Protein AF-A0ABD3EZW1-F1 (afdb_monomer)

Organism: NCBI:txid2107226

Secondary structure (DSSP, 8-state):
---------------------PPPP-S-HHHHHHHHHHTTSEEEEEEE-SSGGGGHHHHHHHHHH-TTSEEEEEEE-HHHHHHHHHHHHHTT----SEE-----TTSS----EEEEEEEEEEGGGSTTPPP--SGGGGGSGGGTT-EEEE-TTT-HHHHHHHHHHHHHH-HHHHHHHHTT--EEESSHHHHHHHHHTTS-SEEEEE---BTTEEEE-BTTB--EEEEE-S--STT-SSBS-TTT-SS-GGG-GGG-TTHHHHHHH-HHHHHHHHHHHHHHH-S--S--TT----S-TT-

pLDDT: mean 80.41, std 18.79, range [29.02, 98.56]

Foldseek 3Di:
DDDDDDDDPPPPPPPPPPLPQDDDDPDDPVRVLVVCLVVVQEAEEEFAFQAQCPCVVVVVVCCVVRVSHHYHYAYDHPVVVVVLQVVCVVVVNHAHPYYKDDDDPSRPDHFWAKFKFFKKFQQVLCPPPDDDQALLCLLPLVQAPQAEEEQLLQHVQLVVLVVVVCVPPNCVSLLSNLRSNYHYAHGQCPRVVCRVVVVHGMYHGHDDDDPPMGGDFDPPYAMEMETMDDDDDPPHPATPDPVPGPVPCVVGVSRCHPVSVVCVVCVVNSVVSSVVSCVRNNDHDDARNSHCQPNHHPD

Solvent-accessible surface area (backbone atoms only — not comparable to full-atom values): 17379 Å² total; per-residue (Å²): 138,83,87,85,78,86,82,81,82,77,82,78,79,78,78,75,78,77,74,73,80,73,74,81,86,79,72,50,72,68,55,52,48,54,49,44,45,73,75,66,15,72,42,34,36,44,39,65,37,47,42,65,68,77,50,46,72,56,53,53,52,48,39,69,76,40,72,72,40,54,72,44,79,44,38,30,46,48,82,55,49,53,55,34,49,53,48,18,60,76,66,77,56,71,73,60,80,42,76,51,47,45,67,54,96,70,65,88,37,57,43,34,36,51,49,50,36,27,35,32,34,30,67,83,71,41,85,88,50,83,74,71,86,43,78,82,45,62,47,41,75,92,42,46,62,29,31,23,20,28,39,38,65,79,36,72,70,28,27,49,44,48,48,56,46,33,77,73,60,35,67,65,46,55,57,38,38,56,70,23,57,56,48,69,32,66,45,43,61,52,15,36,52,35,22,74,73,60,80,20,39,29,17,31,36,18,51,78,63,54,90,62,31,44,58,52,60,49,96,94,31,68,24,36,34,48,51,36,42,65,87,85,60,103,80,60,93,36,43,67,47,83,90,77,30,89,77,54,54,88,80,37,78,43,23,33,55,68,57,52,59,62,48,65,71,39,56,68,61,49,49,52,51,29,57,53,46,32,77,65,72,47,75,91,63,83,77,63,74,46,54,86,67,76,80,66,69,92,116

Radius of gyration: 23.81 Å; Cα contacts (8 Å, |Δi|>4): 487; chains: 1; bounding box: 54×87×52 Å

Mean predicted aligned error: 9.81 Å

Nearest PDB structures (foldseek):
  6hhb-assembly1_A  TM=9.365E-01  e=6.311E-27  Dickeya dadantii 3937
  6ivy-assembly1_A  TM=6.756E-01  e=1.551E-08  Pseudomonas aeruginosa PAO1
  1q35-assembly1_A  TM=6.294E-01  e=7.139E-06  Mannheimia haemolytica
  1si1-assembly1_A  TM=5.462E-01  e=4.565E-06  Mannheimia haemolytica
  6lki-assembly1_A  TM=5.522E-01  e=9.825E-06  Staphylococcus aureus

Structure (mmCIF, N/CA/C/O backbone):
data_AF-A0ABD3EZW1-F1
#
_entry.id   AF-A0ABD3EZW1-F1
#
loop_
_atom_site.group_PDB
_atom_site.id
_atom_site.type_symbol
_atom_site.label_atom_id
_atom_site.label_alt_id
_atom_site.label_comp_id
_atom_site.label_asym_id
_atom_site.label_entity_id
_atom_site.label_seq_id
_atom_site.pdbx_PDB_ins_code
_atom_site.Cartn_x
_atom_site.Cartn_y
_atom_site.Cartn_z
_atom_site.occupancy
_atom_site.B_iso_or_equiv
_atom_site.auth_seq_id
_atom_site.auth_comp_id
_atom_site.auth_asym_id
_atom_site.auth_atom_id
_atom_site.pdbx_PDB_model_num
ATOM 1 N N . MET A 1 1 ? 33.287 -71.321 -21.464 1.00 31.53 1 MET A N 1
ATOM 2 C CA . MET A 1 1 ? 34.065 -70.085 -21.675 1.00 31.53 1 MET A CA 1
ATOM 3 C C . MET A 1 1 ? 33.098 -69.028 -22.186 1.00 31.53 1 MET A C 1
ATOM 5 O O . MET A 1 1 ? 32.436 -69.288 -23.175 1.00 31.53 1 MET A O 1
ATOM 9 N N . GLN A 1 2 ? 33.004 -67.920 -21.445 1.00 33.34 2 GLN A N 1
ATOM 10 C CA . GLN A 1 2 ? 32.330 -66.646 -21.742 1.00 33.34 2 GLN A CA 1
ATOM 11 C C . GLN A 1 2 ? 30.789 -66.579 -21.749 1.00 33.34 2 GLN A C 1
ATOM 13 O O . GLN A 1 2 ? 30.102 -66.868 -22.720 1.00 33.34 2 GLN A O 1
ATOM 18 N N . ILE A 1 3 ? 30.303 -66.096 -20.603 1.00 30.70 3 ILE A N 1
ATOM 19 C CA . ILE A 1 3 ? 29.039 -65.396 -20.365 1.00 30.70 3 ILE A CA 1
ATOM 20 C C . ILE A 1 3 ? 29.126 -64.029 -21.067 1.00 30.70 3 ILE A C 1
ATOM 22 O O . ILE A 1 3 ? 30.083 -63.296 -20.823 1.00 30.70 3 ILE A O 1
ATOM 26 N N . PHE A 1 4 ? 28.140 -63.667 -21.889 1.00 31.09 4 PHE A N 1
ATOM 27 C CA . PHE A 1 4 ? 27.927 -62.284 -22.331 1.00 31.09 4 PHE A CA 1
ATOM 28 C C . PHE A 1 4 ? 26.686 -61.734 -21.622 1.00 31.09 4 PHE A C 1
ATOM 30 O O . PHE A 1 4 ? 25.563 -62.137 -21.911 1.00 31.09 4 PHE A O 1
ATOM 37 N N . ALA A 1 5 ? 26.912 -60.835 -20.666 1.00 29.02 5 ALA A N 1
ATOM 38 C CA . ALA A 1 5 ? 25.889 -59.969 -20.092 1.00 29.02 5 ALA A CA 1
ATOM 39 C C . ALA A 1 5 ? 25.771 -58.700 -20.959 1.00 29.02 5 ALA A C 1
ATOM 41 O O . ALA A 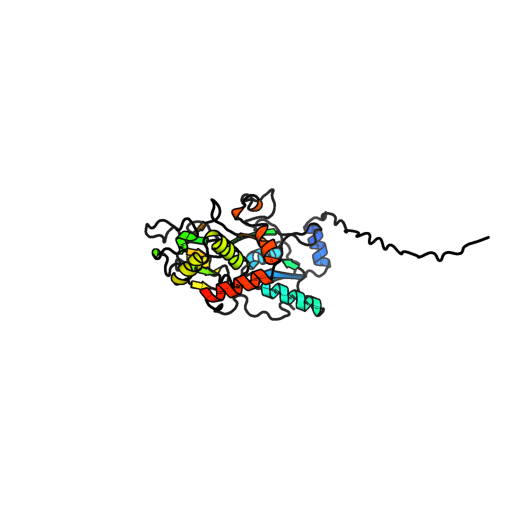1 5 ? 26.809 -58.165 -21.360 1.00 29.02 5 ALA A O 1
ATOM 42 N N . PRO A 1 6 ? 24.563 -58.185 -21.254 1.00 36.72 6 PRO A N 1
ATOM 43 C CA . PRO A 1 6 ? 24.425 -56.891 -21.900 1.00 36.72 6 PRO A CA 1
ATOM 44 C C . PRO A 1 6 ? 24.608 -55.785 -20.854 1.00 36.72 6 PRO A C 1
ATOM 46 O O . PRO A 1 6 ? 23.924 -55.740 -19.831 1.00 36.72 6 PRO A O 1
ATOM 49 N N . LEU A 1 7 ? 25.574 -54.910 -21.117 1.00 32.03 7 LEU A N 1
ATOM 50 C CA . LEU A 1 7 ? 25.887 -53.724 -20.332 1.00 32.03 7 LEU A CA 1
ATOM 51 C C . LEU A 1 7 ? 24.724 -52.721 -20.457 1.00 32.03 7 LEU A C 1
ATOM 53 O O . LEU A 1 7 ? 24.475 -52.189 -21.538 1.00 32.03 7 LEU A O 1
ATOM 57 N N . LEU A 1 8 ? 24.006 -52.471 -19.360 1.00 30.73 8 LEU A N 1
ATOM 58 C CA . LEU A 1 8 ? 23.069 -51.353 -19.246 1.00 30.73 8 LEU A CA 1
ATOM 59 C C . LEU A 1 8 ? 23.892 -50.056 -19.176 1.00 30.73 8 LEU A C 1
ATOM 61 O O . LEU A 1 8 ? 24.584 -49.808 -18.189 1.00 30.73 8 LEU A O 1
ATOM 65 N N . LEU A 1 9 ? 23.840 -49.241 -20.229 1.00 29.19 9 LEU A N 1
ATOM 66 C CA . LEU A 1 9 ? 24.412 -47.898 -20.232 1.00 29.19 9 LEU A CA 1
ATOM 67 C C . LEU A 1 9 ? 23.471 -46.973 -19.446 1.00 29.19 9 LEU A C 1
ATOM 69 O O . LEU A 1 9 ? 22.481 -46.476 -19.978 1.00 29.19 9 LEU A O 1
ATOM 73 N N . VAL A 1 10 ? 23.755 -46.771 -18.161 1.00 33.22 10 VAL A N 1
ATOM 74 C CA . VAL A 1 10 ? 23.105 -45.732 -17.355 1.00 33.22 10 VAL A CA 1
ATOM 75 C C . VAL A 1 10 ? 23.799 -44.406 -17.671 1.00 33.22 10 VAL A C 1
ATOM 77 O O . VAL A 1 10 ? 24.889 -44.133 -17.177 1.00 33.22 10 VAL A O 1
ATOM 80 N N . CYS A 1 11 ? 23.183 -43.582 -18.520 1.00 30.36 11 CYS A N 1
ATOM 81 C CA . CYS A 1 11 ? 23.568 -42.181 -18.678 1.00 30.36 11 CYS A CA 1
ATOM 82 C C . CYS A 1 11 ? 23.092 -41.390 -17.453 1.00 30.36 11 CYS A C 1
ATOM 84 O O . CYS A 1 11 ? 21.978 -40.873 -17.426 1.00 30.36 11 CYS A O 1
ATOM 86 N N . THR A 1 12 ? 23.937 -41.280 -16.430 1.00 33.59 12 THR A N 1
ATOM 87 C CA . THR A 1 12 ? 23.799 -40.236 -15.408 1.00 33.59 12 THR A CA 1
ATOM 88 C C . THR A 1 12 ? 24.115 -38.888 -16.047 1.00 33.59 12 THR A C 1
ATOM 90 O O . THR A 1 12 ? 25.281 -38.541 -16.238 1.00 33.59 12 THR A O 1
ATOM 93 N N . ILE A 1 13 ? 23.073 -38.131 -16.393 1.00 38.59 13 ILE A N 1
ATOM 94 C CA . ILE A 1 13 ? 23.189 -36.702 -16.687 1.00 38.59 13 ILE A CA 1
ATOM 95 C C . ILE A 1 13 ? 23.464 -36.014 -15.347 1.00 38.59 13 ILE A C 1
ATOM 97 O O . ILE A 1 13 ? 22.553 -35.783 -14.554 1.00 38.59 13 ILE A O 1
ATOM 101 N N . PHE A 1 14 ? 24.732 -35.717 -15.067 1.00 33.88 14 PHE A N 1
ATOM 102 C CA . PHE A 1 14 ? 25.065 -34.704 -14.074 1.00 33.88 14 PHE A CA 1
ATOM 103 C C . PHE A 1 14 ? 24.676 -33.356 -14.678 1.00 33.88 14 PHE A C 1
ATOM 105 O O . PHE A 1 14 ? 25.430 -32.774 -15.452 1.00 33.88 14 PHE A O 1
ATOM 112 N N . SER A 1 15 ? 23.477 -32.871 -14.350 1.00 36.44 15 SER A N 1
ATOM 113 C CA . SER A 1 15 ? 23.157 -31.456 -14.507 1.00 36.44 15 SER A CA 1
ATOM 114 C C . SER A 1 15 ? 23.964 -30.706 -13.454 1.00 36.44 15 SER A C 1
ATOM 116 O O . SER A 1 15 ? 23.504 -30.480 -12.337 1.00 36.44 15 SER A O 1
ATOM 118 N N . SER A 1 16 ? 25.217 -30.389 -13.771 1.00 37.94 16 SER A N 1
ATOM 119 C CA . SER A 1 16 ? 25.963 -29.373 -13.046 1.00 37.94 16 SER A CA 1
ATOM 120 C C . SER A 1 16 ? 25.238 -28.053 -13.277 1.00 37.94 16 SER A C 1
ATOM 122 O O . SER A 1 16 ? 25.419 -27.420 -14.315 1.00 37.94 16 SER A O 1
ATOM 124 N N . GLY A 1 17 ? 24.367 -27.682 -12.337 1.00 35.97 17 GLY A N 1
ATOM 125 C CA . GLY A 1 17 ? 23.821 -26.338 -12.250 1.00 35.97 17 GLY A CA 1
ATOM 126 C C . GLY A 1 17 ? 24.985 -25.379 -12.052 1.00 35.97 17 GLY A C 1
ATOM 127 O O . GLY A 1 17 ? 25.484 -25.217 -10.941 1.00 35.97 17 GLY A O 1
ATOM 128 N N . VAL A 1 18 ? 25.467 -24.797 -13.1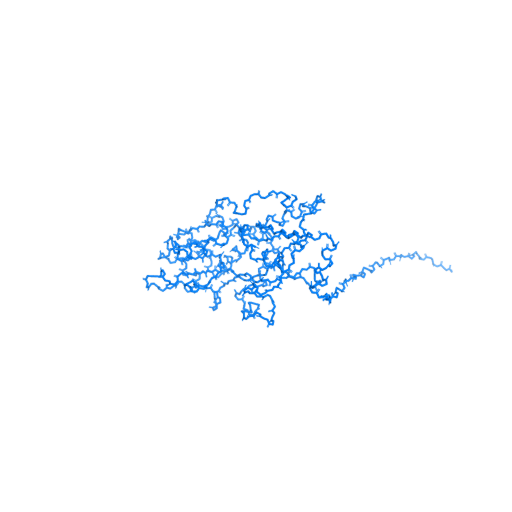46 1.00 36.94 18 VAL A N 1
ATOM 129 C CA . VAL A 1 18 ? 26.320 -23.619 -13.081 1.00 36.94 18 VAL A CA 1
ATOM 130 C C . VAL A 1 18 ? 25.402 -22.499 -12.617 1.00 36.94 18 VAL A C 1
ATOM 132 O O . VAL A 1 18 ? 24.681 -21.908 -13.412 1.00 36.94 18 VAL A O 1
ATOM 135 N N . VAL A 1 19 ? 25.384 -22.250 -11.310 1.00 43.66 19 VAL A N 1
ATOM 136 C CA . VAL A 1 19 ? 24.899 -20.975 -10.789 1.00 43.66 19 VAL A CA 1
ATOM 137 C C . VAL A 1 19 ? 25.912 -19.945 -11.275 1.00 43.66 19 VAL A C 1
ATOM 139 O O . VAL A 1 19 ? 27.072 -19.975 -10.855 1.00 43.66 19 VAL A O 1
ATOM 142 N N . ALA A 1 20 ? 25.516 -19.103 -12.228 1.00 42.56 20 ALA A N 1
ATOM 143 C CA . ALA A 1 20 ? 26.328 -17.967 -12.629 1.00 42.56 20 ALA A CA 1
ATOM 144 C C . ALA A 1 20 ? 26.548 -17.100 -11.384 1.00 42.56 20 ALA A C 1
ATOM 146 O O . ALA A 1 20 ? 25.605 -16.591 -10.784 1.00 42.56 20 ALA A O 1
ATOM 147 N N . LYS A 1 21 ? 27.800 -16.999 -10.941 1.00 44.09 21 LYS A N 1
ATOM 148 C CA . LYS A 1 21 ? 28.177 -16.116 -9.845 1.00 44.09 21 LYS A CA 1
ATOM 149 C C . LYS A 1 21 ? 28.357 -14.732 -10.460 1.00 44.09 21 LYS A C 1
ATOM 151 O O . LYS A 1 21 ? 29.401 -14.467 -11.045 1.00 44.09 21 LYS A O 1
ATOM 156 N N . TYR A 1 22 ? 27.317 -13.908 -10.414 1.00 57.12 22 TYR A N 1
ATOM 157 C CA . TYR A 1 22 ? 27.404 -12.519 -10.855 1.00 57.12 22 TYR A CA 1
ATOM 158 C C . TYR A 1 22 ? 28.385 -11.771 -9.941 1.00 57.12 22 TYR A C 1
ATOM 160 O O . TYR A 1 22 ? 28.303 -11.878 -8.714 1.00 57.12 22 TYR A O 1
ATOM 168 N N . GLU A 1 23 ? 29.366 -11.090 -10.534 1.00 67.00 23 GLU A N 1
ATOM 169 C CA . GLU A 1 23 ? 30.257 -10.195 -9.795 1.00 67.00 23 GLU A CA 1
ATOM 170 C C . GLU A 1 23 ? 29.547 -8.860 -9.551 1.00 67.00 23 GLU A C 1
ATOM 172 O O . GLU A 1 23 ? 28.703 -8.439 -10.343 1.00 67.00 23 GLU A O 1
ATOM 177 N N . GLU A 1 24 ? 29.852 -8.222 -8.422 1.00 71.06 24 GLU A N 1
ATOM 178 C CA . GLU A 1 24 ? 29.339 -6.889 -8.113 1.00 71.06 24 GLU A CA 1
ATOM 179 C C . GLU A 1 24 ? 29.822 -5.898 -9.182 1.00 71.06 24 GLU A C 1
ATOM 181 O O . GLU A 1 24 ? 30.993 -5.927 -9.565 1.00 71.06 24 GLU A O 1
ATOM 186 N N . GLU A 1 25 ? 28.922 -5.045 -9.682 1.00 79.88 25 GLU A N 1
ATOM 187 C CA . GLU A 1 25 ? 29.268 -4.028 -10.678 1.00 79.88 25 GLU A CA 1
ATOM 188 C C . GLU A 1 25 ? 30.365 -3.105 -10.125 1.00 79.88 25 GLU A C 1
ATOM 190 O O . GLU A 1 25 ? 30.275 -2.601 -9.005 1.00 79.88 25 GLU A O 1
ATOM 195 N N . THR A 1 26 ? 31.416 -2.903 -10.918 1.00 86.25 26 THR A N 1
ATOM 196 C CA . THR A 1 26 ? 32.612 -2.143 -10.522 1.00 86.25 26 THR A CA 1
ATOM 197 C C . THR A 1 26 ? 32.706 -0.789 -11.211 1.00 86.25 26 THR A C 1
ATOM 199 O O . THR A 1 26 ? 33.462 0.072 -10.753 1.00 86.25 26 THR A O 1
ATOM 202 N N . LYS A 1 27 ? 31.940 -0.584 -12.288 1.00 82.06 27 LYS A N 1
ATOM 203 C CA . LYS A 1 27 ? 31.824 0.699 -12.969 1.00 82.06 27 LYS A CA 1
ATOM 204 C C . LYS A 1 27 ? 31.241 1.747 -12.037 1.00 82.06 27 LYS A C 1
ATOM 206 O O . LYS A 1 27 ? 30.336 1.510 -11.236 1.00 82.06 27 LYS A O 1
ATOM 211 N N . THR A 1 28 ? 31.747 2.957 -12.187 1.00 84.19 28 THR A N 1
ATOM 212 C CA . THR A 1 28 ? 31.146 4.139 -11.587 1.00 84.19 28 THR A CA 1
ATOM 213 C C . THR A 1 28 ? 29.790 4.433 -12.229 1.00 84.19 28 THR A C 1
ATOM 215 O O . THR A 1 28 ? 29.512 4.066 -13.370 1.00 84.19 28 THR A O 1
ATOM 218 N N . ILE A 1 29 ? 28.946 5.174 -11.513 1.00 82.12 29 ILE A N 1
ATOM 219 C CA . ILE A 1 29 ? 27.647 5.620 -12.033 1.00 82.12 29 ILE A CA 1
ATOM 220 C C . ILE A 1 29 ? 27.790 6.458 -13.316 1.00 82.12 29 ILE A C 1
ATOM 222 O O . ILE A 1 29 ? 26.921 6.392 -14.180 1.00 82.12 29 ILE A O 1
ATOM 226 N N . ASP A 1 30 ? 28.875 7.226 -13.468 1.00 82.88 30 ASP A N 1
ATOM 227 C CA . ASP A 1 30 ? 29.104 8.022 -14.681 1.00 82.88 30 ASP A CA 1
ATOM 228 C C . ASP A 1 30 ? 29.522 7.151 -15.881 1.00 82.88 30 ASP A C 1
ATOM 230 O O . ASP A 1 30 ? 29.130 7.449 -17.008 1.00 82.88 30 ASP A O 1
ATOM 234 N N . GLU A 1 31 ? 30.260 6.058 -15.655 1.00 83.88 31 GLU A N 1
ATOM 235 C CA . GLU A 1 31 ? 30.579 5.074 -16.702 1.00 83.88 31 GLU A CA 1
ATOM 236 C C . GLU A 1 31 ? 29.321 4.323 -17.152 1.00 83.88 31 GLU A C 1
ATOM 238 O O . GLU A 1 31 ? 29.063 4.232 -18.349 1.00 83.88 31 GLU A O 1
ATOM 243 N N . LEU A 1 32 ? 28.485 3.879 -16.207 1.00 85.38 32 LEU A N 1
ATOM 244 C CA . LEU A 1 32 ? 27.197 3.247 -16.516 1.00 85.38 32 LEU A CA 1
ATOM 245 C C . LEU A 1 32 ? 26.252 4.192 -17.264 1.00 85.38 32 LEU A C 1
ATOM 247 O O . LEU A 1 32 ? 25.552 3.776 -18.182 1.00 85.38 32 LEU A O 1
ATOM 251 N N . TYR A 1 33 ? 26.245 5.478 -16.907 1.00 86.50 33 TYR A N 1
ATOM 252 C CA . TYR A 1 33 ? 25.477 6.484 -17.634 1.00 86.50 33 TYR A CA 1
ATOM 253 C C . TYR A 1 33 ? 25.977 6.655 -19.073 1.00 86.50 33 TYR A C 1
ATOM 255 O O . TYR A 1 33 ? 25.163 6.722 -19.991 1.00 86.50 33 TYR A O 1
ATOM 263 N N . ALA A 1 34 ? 27.295 6.707 -19.289 1.00 88.62 34 ALA A N 1
ATOM 264 C CA . ALA A 1 34 ? 27.857 6.799 -20.635 1.00 88.62 34 ALA A CA 1
ATOM 265 C C . ALA A 1 34 ? 27.477 5.583 -21.499 1.00 88.62 34 ALA A C 1
ATOM 267 O O . ALA A 1 34 ? 27.112 5.759 -22.663 1.00 88.62 34 ALA A O 1
ATOM 268 N N . ASP A 1 35 ? 27.503 4.383 -20.917 1.00 88.88 35 ASP A N 1
ATOM 269 C CA . ASP A 1 35 ? 27.078 3.154 -21.590 1.00 88.88 35 ASP A CA 1
ATOM 270 C C . ASP A 1 35 ? 25.581 3.187 -21.935 1.00 88.88 35 ASP A C 1
ATOM 272 O O . ASP A 1 35 ? 25.218 2.984 -23.091 1.00 88.88 35 ASP A O 1
ATOM 276 N N . ALA A 1 36 ? 24.715 3.561 -20.987 1.00 84.19 36 ALA A N 1
ATOM 277 C CA . ALA A 1 36 ? 23.270 3.660 -21.214 1.00 84.19 36 ALA A CA 1
ATOM 278 C C . ALA A 1 36 ? 22.904 4.684 -22.307 1.00 84.19 36 ALA A C 1
ATOM 280 O O . ALA A 1 36 ? 21.972 4.484 -23.087 1.00 84.19 36 ALA A O 1
ATOM 281 N N . VAL A 1 37 ? 23.659 5.785 -22.411 1.00 91.12 37 VAL A N 1
ATOM 282 C CA . VAL A 1 37 ? 23.507 6.746 -23.517 1.00 91.12 37 VAL A CA 1
ATOM 283 C C . VAL A 1 37 ? 23.904 6.109 -24.853 1.00 91.12 37 VAL A C 1
ATOM 285 O O . VAL A 1 37 ? 23.218 6.317 -25.855 1.00 91.12 37 VAL A O 1
ATOM 288 N N . ALA A 1 38 ? 24.977 5.315 -24.885 1.00 93.38 38 ALA A N 1
ATOM 289 C CA . ALA A 1 38 ? 25.409 4.606 -26.090 1.00 93.38 38 ALA A CA 1
ATOM 290 C C . ALA A 1 38 ? 24.422 3.503 -26.526 1.00 93.38 38 ALA A C 1
ATOM 292 O O . ALA A 1 38 ? 24.310 3.226 -27.720 1.00 93.38 38 ALA A O 1
ATOM 293 N N . GLU A 1 39 ? 23.670 2.930 -25.585 1.00 87.12 39 GLU A N 1
ATOM 294 C CA . GLU A 1 39 ? 22.594 1.955 -25.822 1.00 87.12 39 GLU A CA 1
ATOM 295 C C . GLU A 1 39 ? 21.304 2.586 -26.382 1.00 87.12 39 GLU A C 1
ATOM 297 O O . GLU A 1 39 ? 20.357 1.881 -26.728 1.00 87.12 39 GLU A O 1
ATOM 302 N N . GLY A 1 40 ? 21.272 3.913 -26.540 1.00 89.94 40 GLY A N 1
ATOM 303 C CA . GLY A 1 40 ? 20.150 4.656 -27.118 1.00 89.94 40 GLY A CA 1
ATOM 304 C C . GLY A 1 40 ? 19.398 5.523 -26.114 1.00 89.94 40 GLY A C 1
ATOM 305 O O . GLY A 1 40 ? 18.514 6.273 -26.523 1.00 89.94 40 GLY A O 1
ATOM 306 N N . GLY A 1 41 ? 19.763 5.458 -24.829 1.00 89.38 41 GLY A N 1
ATOM 307 C CA . GLY A 1 41 ? 19.300 6.384 -23.804 1.00 89.38 41 GLY A CA 1
ATOM 308 C C . GLY A 1 41 ? 17.800 6.328 -23.538 1.00 89.38 41 GLY A C 1
ATOM 309 O O . GLY A 1 41 ? 17.217 7.366 -23.263 1.00 89.38 41 GLY A O 1
ATOM 310 N N . ASN A 1 42 ? 17.159 5.162 -23.628 1.00 89.00 42 ASN A N 1
ATOM 311 C CA . ASN A 1 42 ? 15.758 4.989 -23.233 1.00 89.00 42 ASN A CA 1
ATOM 312 C C . ASN A 1 42 ? 15.679 4.096 -21.997 1.00 89.00 42 ASN A C 1
ATOM 314 O O . ASN A 1 42 ? 16.443 3.142 -21.881 1.00 89.00 42 ASN A O 1
ATOM 318 N N . LEU A 1 43 ? 14.773 4.432 -21.083 1.00 86.31 43 LEU A N 1
ATOM 319 C CA . LEU A 1 43 ? 14.484 3.621 -19.908 1.00 86.31 43 LEU A CA 1
ATOM 320 C C . LEU A 1 43 ? 12.988 3.690 -19.602 1.00 86.31 43 LEU A C 1
ATOM 322 O O . LEU A 1 43 ? 12.477 4.762 -19.280 1.00 86.31 43 LEU A O 1
ATOM 326 N N . VAL A 1 44 ? 12.299 2.555 -19.656 1.00 83.81 44 VAL A N 1
ATOM 327 C CA . VAL A 1 44 ? 10.895 2.409 -19.266 1.00 83.81 44 VAL A CA 1
ATOM 328 C C . VAL A 1 44 ? 10.802 1.579 -17.991 1.00 83.81 44 VAL A C 1
ATOM 330 O O . VAL A 1 44 ? 11.185 0.410 -17.944 1.00 83.81 44 VAL A O 1
ATOM 333 N N . LEU A 1 45 ? 10.250 2.183 -16.944 1.00 84.88 45 LEU A N 1
ATOM 334 C CA . LEU A 1 45 ? 9.995 1.550 -15.658 1.00 84.88 45 LEU A CA 1
ATOM 335 C C . LEU A 1 45 ? 8.496 1.335 -15.467 1.00 84.88 45 LEU A C 1
ATOM 337 O O . LEU A 1 45 ? 7.719 2.291 -15.473 1.00 84.88 45 LEU A O 1
ATOM 341 N N . TYR A 1 46 ? 8.102 0.088 -15.219 1.00 82.19 46 TYR A N 1
ATOM 342 C CA . TYR A 1 46 ? 6.787 -0.222 -14.664 1.00 82.19 46 TYR A CA 1
ATOM 343 C C . TYR A 1 46 ? 6.895 -0.262 -13.141 1.00 82.19 46 TYR A C 1
ATOM 345 O O . TYR A 1 46 ? 7.571 -1.123 -12.569 1.00 82.19 46 TYR A O 1
ATOM 353 N N . HIS A 1 47 ? 6.238 0.695 -12.486 1.00 84.56 47 HIS A N 1
ATOM 354 C CA . HIS A 1 47 ? 6.259 0.845 -11.037 1.00 84.56 47 HIS A CA 1
ATOM 355 C C . HIS A 1 47 ? 4.883 0.571 -10.424 1.00 84.56 47 HIS A C 1
ATOM 357 O O . HIS A 1 47 ? 3.853 0.984 -10.957 1.00 84.56 47 HIS A O 1
ATOM 363 N N . GLY A 1 48 ? 4.875 -0.168 -9.315 1.00 82.12 48 GLY A N 1
ATOM 364 C CA . GLY A 1 48 ? 3.668 -0.502 -8.569 1.00 82.12 48 GLY A CA 1
ATOM 365 C C . GLY A 1 48 ? 3.243 0.636 -7.646 1.00 82.12 48 GLY A C 1
ATOM 366 O O . GLY A 1 48 ? 3.951 0.940 -6.684 1.00 82.12 48 GLY A O 1
ATOM 367 N N . GLY A 1 49 ? 2.068 1.206 -7.890 1.00 83.62 49 GLY A N 1
ATOM 368 C CA . GLY A 1 49 ? 1.545 2.307 -7.092 1.00 83.62 49 GLY A CA 1
ATOM 369 C C . GLY A 1 49 ? 0.083 2.625 -7.382 1.00 83.62 49 GLY A C 1
ATOM 370 O O . GLY A 1 49 ? -0.541 2.020 -8.252 1.00 83.62 49 GLY A O 1
ATOM 371 N N . ASP A 1 50 ? -0.458 3.578 -6.629 1.00 83.38 50 ASP A N 1
ATOM 372 C CA . ASP A 1 50 ? -1.854 3.991 -6.735 1.00 83.38 50 ASP A CA 1
ATOM 373 C C . ASP A 1 50 ? -2.046 5.085 -7.785 1.00 83.38 50 ASP A C 1
ATOM 375 O O . ASP A 1 50 ? -2.924 4.983 -8.623 1.00 83.38 50 ASP A O 1
ATOM 379 N N . THR A 1 51 ? -1.227 6.143 -7.793 1.00 84.12 51 THR A N 1
ATOM 380 C CA . THR A 1 51 ? -1.461 7.285 -8.695 1.00 84.12 51 THR A CA 1
ATOM 381 C C . THR A 1 51 ? -0.262 7.578 -9.592 1.00 84.12 51 THR A C 1
ATOM 383 O O . THR A 1 51 ? 0.881 7.436 -9.151 1.00 84.12 51 THR A O 1
ATOM 386 N N . PRO A 1 52 ? -0.483 8.082 -10.827 1.00 83.25 52 PRO A N 1
ATOM 387 C CA . PRO A 1 52 ? 0.600 8.404 -11.761 1.00 83.25 52 PRO A CA 1
ATOM 388 C C . PRO A 1 52 ? 1.673 9.339 -11.188 1.00 83.25 52 PRO A C 1
ATOM 390 O O . PRO A 1 52 ? 2.835 9.267 -11.573 1.00 83.25 52 PRO A O 1
ATOM 393 N N . ALA A 1 53 ? 1.293 10.211 -10.251 1.00 85.75 53 ALA A N 1
ATOM 394 C CA . ALA A 1 53 ? 2.188 11.198 -9.659 1.00 85.75 53 ALA A CA 1
ATOM 395 C C . ALA A 1 53 ? 3.089 10.642 -8.540 1.00 85.75 53 ALA A C 1
ATOM 397 O O . ALA A 1 53 ? 4.000 11.348 -8.105 1.00 85.75 53 ALA A O 1
ATOM 398 N N . GLN A 1 54 ? 2.870 9.408 -8.060 1.00 80.44 54 GLN A N 1
ATOM 399 C CA . GLN A 1 54 ? 3.651 8.848 -6.946 1.00 80.44 54 GLN A CA 1
ATOM 400 C C . GLN A 1 54 ? 5.153 8.776 -7.249 1.00 80.44 54 GLN A C 1
ATOM 402 O O . GLN A 1 54 ? 5.953 8.928 -6.328 1.00 80.44 54 GLN A O 1
ATOM 407 N N . GLN A 1 55 ? 5.534 8.630 -8.526 1.00 83.19 55 GLN A N 1
ATOM 408 C CA . GLN A 1 55 ? 6.937 8.562 -8.948 1.00 83.19 55 GLN A CA 1
ATOM 409 C C . GLN A 1 55 ? 7.496 9.835 -9.586 1.00 83.19 55 GLN A C 1
ATOM 411 O O . GLN A 1 55 ? 8.626 9.822 -10.072 1.00 83.19 55 GLN A O 1
ATOM 416 N N . THR A 1 56 ? 6.786 10.968 -9.522 1.00 85.75 56 THR A N 1
ATOM 417 C CA . THR A 1 56 ? 7.306 12.246 -10.045 1.00 85.75 56 THR A CA 1
ATOM 418 C C . THR A 1 56 ? 8.633 12.629 -9.387 1.00 85.75 56 THR A C 1
ATOM 420 O O . THR A 1 56 ? 9.572 13.026 -10.068 1.00 85.75 56 THR A O 1
ATOM 423 N N . GLY A 1 57 ? 8.751 12.450 -8.067 1.00 82.19 57 GLY A N 1
ATOM 424 C CA . GLY A 1 57 ? 9.979 12.779 -7.339 1.00 82.19 57 GLY A CA 1
ATOM 425 C C . GLY A 1 57 ? 11.189 11.959 -7.795 1.00 82.19 57 GLY A C 1
ATOM 426 O O . GLY A 1 57 ? 12.282 12.510 -7.937 1.00 82.19 57 GLY A O 1
ATOM 427 N N . LEU A 1 58 ? 11.001 10.662 -8.066 1.00 81.75 58 LEU A N 1
ATOM 428 C CA . LEU A 1 58 ? 12.055 9.842 -8.656 1.00 81.75 58 LEU A CA 1
ATOM 429 C C . LEU A 1 58 ? 12.359 10.293 -10.082 1.00 81.75 58 LEU A C 1
ATOM 431 O O . LEU A 1 58 ? 13.526 10.489 -10.419 1.00 81.75 58 LEU A O 1
ATOM 435 N N . HIS A 1 59 ? 11.324 10.415 -10.911 1.00 85.75 59 HIS A N 1
ATOM 436 C CA . HIS A 1 59 ? 11.455 10.780 -12.314 1.00 85.75 59 HIS A CA 1
ATOM 437 C C . HIS A 1 59 ? 12.273 12.061 -12.484 1.00 85.75 59 HIS A C 1
ATOM 439 O O . HIS A 1 59 ? 13.245 12.085 -13.243 1.00 85.75 59 HIS A O 1
ATOM 445 N N . ASP A 1 60 ? 11.933 13.099 -11.724 1.00 87.56 60 ASP A N 1
ATOM 446 C CA . ASP A 1 60 ? 12.590 14.398 -11.799 1.00 87.56 60 ASP A CA 1
ATOM 447 C C . ASP A 1 60 ? 14.052 14.313 -11.357 1.00 87.56 60 ASP A C 1
ATOM 449 O O . ASP A 1 60 ? 14.938 14.851 -12.021 1.00 87.56 60 ASP A O 1
ATOM 453 N N . ALA A 1 61 ? 14.333 13.588 -10.274 1.00 81.38 61 ALA A N 1
ATOM 454 C CA . ALA A 1 61 ? 15.692 13.417 -9.783 1.00 81.38 61 ALA A CA 1
ATOM 455 C C . ALA A 1 61 ? 16.573 12.584 -10.722 1.00 81.38 61 ALA A C 1
ATOM 457 O O . ALA A 1 61 ? 17.740 12.922 -10.938 1.00 81.38 61 ALA A O 1
ATOM 458 N N . PHE A 1 62 ? 16.024 11.510 -11.296 1.00 86.06 62 PHE A N 1
ATOM 459 C CA . PHE A 1 62 ? 16.722 10.685 -12.275 1.00 86.06 62 PHE A CA 1
ATOM 460 C C . PHE A 1 62 ? 17.037 11.504 -13.526 1.00 86.06 62 PHE A C 1
ATOM 462 O O . PHE A 1 62 ? 18.192 11.572 -13.940 1.00 86.06 62 PHE A O 1
ATOM 469 N N . THR A 1 63 ? 16.038 12.205 -14.064 1.00 89.94 63 THR A N 1
ATOM 470 C CA . THR A 1 63 ? 16.186 13.070 -15.242 1.00 89.94 63 THR A CA 1
ATOM 471 C C . THR A 1 63 ? 17.189 14.195 -14.988 1.00 89.94 63 THR A C 1
ATOM 473 O O . THR A 1 63 ? 18.011 14.511 -15.845 1.00 89.94 63 THR A O 1
ATOM 476 N N . GLN A 1 64 ? 17.190 14.774 -13.783 1.00 88.75 64 GLN A N 1
ATOM 477 C CA . GLN A 1 64 ? 18.172 15.781 -13.390 1.00 88.75 64 GLN A CA 1
ATOM 478 C C . GLN A 1 64 ? 19.600 15.214 -13.355 1.00 88.75 64 GLN A C 1
ATOM 480 O O . GLN A 1 64 ? 20.542 15.902 -13.754 1.00 88.75 64 GLN A O 1
ATOM 485 N N . ARG A 1 65 ? 19.783 13.979 -12.867 1.00 87.31 65 ARG A N 1
ATOM 486 C CA . ARG A 1 65 ? 21.104 13.342 -12.761 1.00 87.31 65 ARG A CA 1
ATOM 487 C C . ARG A 1 65 ? 21.614 12.791 -14.097 1.00 87.31 65 ARG A C 1
ATOM 489 O O . ARG A 1 65 ? 22.826 12.836 -14.328 1.00 87.31 65 ARG A O 1
ATOM 496 N N . PHE A 1 66 ? 20.716 12.301 -14.948 1.00 90.12 66 PHE A N 1
ATOM 497 C CA . PHE A 1 66 ? 21.005 11.602 -16.202 1.00 90.12 66 PHE A CA 1
ATOM 498 C C . PHE A 1 66 ? 20.235 12.226 -17.381 1.00 90.12 66 PHE A C 1
ATOM 500 O O . PHE A 1 66 ? 19.378 11.580 -17.981 1.00 90.12 66 PHE A O 1
ATOM 507 N N . PRO A 1 67 ? 20.535 13.482 -17.759 1.00 95.19 67 PRO A N 1
ATOM 508 C CA . PRO A 1 67 ? 19.702 14.267 -18.678 1.00 95.19 67 PRO A CA 1
ATOM 509 C C . PRO A 1 67 ? 19.653 13.754 -20.126 1.00 95.19 67 PRO A C 1
ATOM 511 O O . PRO A 1 67 ? 18.843 14.243 -20.907 1.00 95.19 67 PRO A O 1
ATOM 514 N N . GLN A 1 68 ? 20.527 12.818 -20.513 1.00 94.94 68 GLN A N 1
ATOM 515 C CA . GLN A 1 68 ? 20.498 12.176 -21.836 1.00 94.94 68 GLN A CA 1
ATOM 516 C C . GLN A 1 68 ? 19.727 10.849 -21.848 1.00 94.94 68 GLN A C 1
ATOM 518 O O . GLN A 1 68 ? 19.647 10.220 -22.899 1.00 94.94 68 GLN A O 1
ATOM 523 N N . ILE A 1 69 ? 19.175 10.419 -20.710 1.00 92.31 69 ILE A N 1
ATOM 524 C CA . ILE A 1 69 ? 18.282 9.264 -20.649 1.00 92.31 69 ILE A CA 1
ATOM 525 C C . ILE A 1 69 ? 16.838 9.762 -20.709 1.00 92.31 69 ILE A C 1
ATOM 527 O O . ILE A 1 69 ? 16.385 10.516 -19.850 1.00 92.31 69 ILE A O 1
ATOM 531 N N . ASN A 1 70 ? 16.109 9.315 -21.722 1.00 92.00 70 ASN A N 1
ATOM 532 C CA . ASN A 1 70 ? 14.667 9.422 -21.836 1.00 92.00 70 ASN A CA 1
ATOM 533 C C . ASN A 1 70 ? 14.012 8.421 -20.874 1.00 92.00 70 ASN A C 1
ATOM 535 O O . ASN A 1 70 ? 13.768 7.263 -21.223 1.00 92.00 70 ASN A O 1
ATOM 539 N N . PHE A 1 71 ? 13.794 8.862 -19.637 1.00 91.00 71 PHE A N 1
ATOM 540 C CA . PHE A 1 71 ? 13.202 8.046 -18.588 1.00 91.00 71 PHE A CA 1
ATOM 541 C C . PHE A 1 71 ? 11.677 8.174 -18.581 1.00 91.00 71 PHE A C 1
ATOM 543 O O . PHE A 1 71 ? 11.138 9.268 -18.461 1.00 91.00 71 PHE A O 1
ATOM 550 N N . THR A 1 72 ? 10.977 7.047 -18.676 1.00 89.06 72 THR A N 1
ATOM 551 C CA . THR A 1 72 ? 9.521 6.954 -18.543 1.00 89.06 72 THR A CA 1
ATOM 552 C C . THR A 1 72 ? 9.183 6.068 -17.352 1.00 89.06 72 THR A C 1
ATOM 554 O O . THR A 1 72 ? 9.516 4.886 -17.343 1.00 89.06 72 THR A O 1
ATOM 557 N N . ALA A 1 73 ? 8.486 6.619 -16.359 1.00 87.25 73 ALA A N 1
ATOM 558 C CA . ALA A 1 73 ? 7.946 5.860 -15.234 1.00 87.25 73 ALA A CA 1
ATOM 559 C C . ALA A 1 73 ? 6.425 5.725 -15.382 1.00 87.25 73 ALA A C 1
ATOM 561 O O . ALA A 1 73 ? 5.718 6.727 -15.489 1.00 87.25 73 ALA A O 1
ATOM 562 N N . ILE A 1 74 ? 5.922 4.490 -15.393 1.00 87.19 74 ILE A N 1
ATOM 563 C CA . ILE A 1 74 ? 4.494 4.180 -15.518 1.00 87.19 74 ILE A CA 1
ATOM 564 C C . ILE A 1 74 ? 4.011 3.530 -14.232 1.00 87.19 74 ILE A C 1
ATOM 566 O O . ILE A 1 74 ? 4.390 2.401 -13.912 1.00 87.19 74 ILE A O 1
ATOM 570 N N . VAL A 1 75 ? 3.137 4.241 -13.524 1.00 88.12 75 VAL A N 1
ATOM 571 C CA . VAL A 1 75 ? 2.523 3.754 -12.290 1.00 88.12 75 VAL A CA 1
ATOM 572 C C . VAL A 1 75 ? 1.195 3.071 -12.602 1.00 88.12 75 VAL A C 1
ATOM 574 O O . VAL A 1 75 ? 0.339 3.652 -13.265 1.00 88.12 75 VAL A O 1
ATOM 577 N N . ASP A 1 76 ? 1.038 1.844 -12.117 1.00 85.56 76 ASP A N 1
ATOM 578 C CA . ASP A 1 76 ? -0.222 1.095 -12.079 1.00 85.56 76 ASP A CA 1
ATOM 579 C C . ASP A 1 76 ? -0.228 0.215 -10.827 1.00 85.56 76 ASP A C 1
ATOM 581 O O . ASP A 1 76 ? 0.822 -0.016 -10.219 1.00 85.56 76 ASP A O 1
ATOM 585 N N . TYR A 1 77 ? -1.377 -0.347 -10.461 1.00 84.62 77 TYR A N 1
ATOM 586 C CA . TYR A 1 77 ? -1.407 -1.338 -9.394 1.00 84.62 77 TYR A CA 1
ATOM 587 C C . TYR A 1 77 ? -0.521 -2.535 -9.759 1.00 84.62 77 TYR A C 1
ATOM 589 O O . TYR A 1 77 ? -0.615 -3.073 -10.867 1.00 84.62 77 TYR A O 1
ATOM 597 N N . SER A 1 78 ? 0.272 -3.029 -8.801 1.00 83.56 78 SER A N 1
ATOM 598 C CA . SER A 1 78 ? 1.159 -4.185 -9.016 1.00 83.56 78 SER A CA 1
ATOM 599 C C . SER A 1 78 ? 0.411 -5.390 -9.591 1.00 83.56 78 SER A C 1
ATOM 601 O O . SER A 1 78 ? 0.854 -5.978 -10.567 1.00 83.56 78 SER A O 1
ATOM 603 N N . LYS A 1 79 ? -0.803 -5.675 -9.093 1.00 79.88 79 LYS A N 1
ATOM 604 C CA . LYS A 1 79 ? -1.659 -6.769 -9.594 1.00 79.88 79 LYS A CA 1
ATOM 605 C C . LYS A 1 79 ? -1.982 -6.682 -11.093 1.00 79.88 79 LYS A C 1
ATOM 607 O O . LYS A 1 79 ? -2.263 -7.706 -11.708 1.00 79.88 79 LYS A O 1
ATOM 612 N N . TYR A 1 80 ? -1.994 -5.479 -11.669 1.00 84.06 80 TYR A N 1
ATOM 613 C CA . TYR A 1 80 ? -2.214 -5.274 -13.100 1.00 84.06 80 TYR A CA 1
ATOM 614 C C . TYR A 1 80 ? -0.904 -5.287 -13.876 1.00 84.06 80 TYR A C 1
ATOM 616 O O . TYR A 1 80 ? -0.864 -5.887 -14.948 1.00 84.06 80 TYR A O 1
ATOM 624 N N . HIS A 1 81 ? 0.165 -4.696 -13.334 1.00 82.38 81 HIS A N 1
ATOM 625 C CA . HIS A 1 81 ? 1.498 -4.791 -13.932 1.00 82.38 81 HIS A CA 1
ATOM 626 C C . HIS A 1 81 ? 1.977 -6.236 -14.055 1.00 82.38 81 HIS A C 1
ATOM 628 O O . HIS A 1 81 ? 2.422 -6.608 -15.134 1.00 82.38 81 HIS A O 1
ATOM 634 N N . ASP A 1 82 ? 1.810 -7.067 -13.028 1.00 75.25 82 ASP A N 1
ATOM 635 C CA . ASP A 1 82 ? 2.275 -8.460 -13.036 1.00 75.25 82 ASP A CA 1
ATOM 636 C C . ASP A 1 82 ? 1.622 -9.259 -14.176 1.00 75.25 82 ASP A C 1
ATOM 638 O O . ASP A 1 82 ? 2.304 -9.809 -15.039 1.00 75.25 82 ASP A O 1
ATOM 642 N N . VAL A 1 83 ? 0.285 -9.230 -14.261 1.00 79.44 83 VAL A N 1
ATOM 643 C CA . VAL A 1 83 ? -0.464 -9.922 -15.326 1.00 79.44 83 VAL A CA 1
ATOM 644 C C . VAL A 1 83 ? -0.169 -9.321 -16.703 1.00 79.44 83 VAL A C 1
ATOM 646 O O . VAL A 1 83 ? -0.130 -10.039 -17.704 1.00 79.44 83 VAL A O 1
ATOM 649 N N . ARG A 1 84 ? 0.055 -8.004 -16.779 1.00 83.81 84 ARG A N 1
ATOM 650 C CA . ARG A 1 84 ? 0.452 -7.326 -18.017 1.00 83.81 84 ARG A CA 1
ATOM 651 C C . ARG A 1 84 ? 1.813 -7.814 -18.498 1.00 83.81 84 ARG A C 1
ATOM 653 O O . ARG A 1 84 ? 1.942 -8.109 -19.682 1.00 83.81 84 ARG A O 1
ATOM 660 N N . ILE A 1 85 ? 2.795 -7.917 -17.609 1.00 72.06 85 ILE A N 1
ATOM 661 C CA . ILE A 1 85 ? 4.145 -8.391 -17.925 1.00 72.06 85 ILE A CA 1
ATOM 662 C C . ILE A 1 85 ? 4.104 -9.860 -18.336 1.00 72.06 85 ILE A C 1
ATOM 664 O O . ILE A 1 85 ? 4.657 -10.194 -19.378 1.00 72.06 85 ILE A O 1
ATOM 668 N N . ASP A 1 86 ? 3.389 -10.716 -17.603 1.00 69.06 86 ASP A N 1
ATOM 669 C CA . ASP A 1 86 ? 3.217 -12.126 -17.973 1.00 69.06 86 ASP A CA 1
ATOM 670 C C . ASP A 1 86 ? 2.615 -12.268 -19.374 1.00 69.06 86 ASP A C 1
ATOM 672 O O . ASP A 1 86 ? 3.111 -13.039 -20.199 1.00 69.06 86 ASP A O 1
ATOM 676 N N . ASN A 1 87 ? 1.577 -11.481 -19.678 1.00 72.31 87 ASN A N 1
ATOM 677 C CA . ASN A 1 87 ? 0.991 -11.458 -21.012 1.00 72.31 87 ASN A CA 1
ATOM 678 C C . ASN A 1 87 ? 2.007 -10.972 -22.052 1.00 72.31 87 ASN A C 1
ATOM 680 O O . ASN A 1 87 ? 2.164 -11.619 -23.079 1.00 72.31 87 ASN A O 1
ATOM 684 N N . GLN A 1 88 ? 2.706 -9.866 -21.791 1.00 71.25 88 GLN A N 1
ATOM 685 C CA . GLN A 1 88 ? 3.700 -9.313 -22.708 1.00 71.25 88 GLN A CA 1
ATOM 686 C C . GLN A 1 88 ? 4.870 -10.276 -22.972 1.00 71.25 88 GLN A C 1
ATOM 688 O O . GLN A 1 88 ? 5.325 -10.365 -24.108 1.00 71.25 88 GLN A O 1
ATOM 693 N N . LEU A 1 89 ? 5.333 -11.015 -21.961 1.00 68.12 89 LEU A N 1
ATOM 694 C CA . LEU A 1 89 ? 6.334 -12.074 -22.106 1.00 68.12 89 LEU A CA 1
ATOM 695 C C . LEU A 1 89 ? 5.787 -13.231 -22.947 1.00 68.12 89 LEU A C 1
ATOM 697 O O . LEU A 1 89 ? 6.460 -13.707 -23.858 1.00 68.12 89 LEU A O 1
ATOM 701 N N . ALA A 1 90 ? 4.552 -13.662 -22.678 1.00 66.44 90 ALA A N 1
ATOM 702 C CA . ALA A 1 90 ? 3.902 -14.739 -23.421 1.00 66.44 90 ALA A CA 1
ATOM 703 C C . ALA A 1 90 ? 3.614 -14.372 -24.888 1.00 66.44 90 ALA A C 1
ATOM 705 O O . ALA A 1 90 ? 3.529 -15.266 -25.732 1.00 66.44 90 ALA A O 1
ATOM 706 N N . THR A 1 91 ? 3.459 -13.081 -25.197 1.00 78.69 91 THR A N 1
ATOM 707 C CA . THR A 1 91 ? 3.176 -12.579 -26.549 1.00 78.69 91 THR A CA 1
ATOM 708 C C . THR A 1 91 ? 4.377 -11.960 -27.258 1.00 78.69 91 THR A C 1
ATOM 710 O O . THR A 1 91 ? 4.202 -11.478 -28.372 1.00 78.69 91 THR A O 1
ATOM 713 N N . ASP A 1 92 ? 5.573 -11.999 -26.663 1.00 81.19 92 ASP A N 1
ATOM 714 C CA . ASP A 1 92 ? 6.802 -11.397 -27.209 1.00 81.19 92 ASP A CA 1
ATOM 715 C C . ASP A 1 92 ? 6.655 -9.891 -27.514 1.00 81.19 92 ASP A C 1
ATOM 717 O O . ASP A 1 92 ? 7.001 -9.377 -28.575 1.00 81.19 92 ASP A O 1
ATOM 721 N N . THR A 1 93 ? 6.062 -9.171 -26.563 1.00 80.62 93 THR A N 1
ATOM 722 C CA . THR A 1 93 ? 5.756 -7.733 -26.642 1.00 80.62 93 THR A CA 1
ATOM 723 C C . THR A 1 93 ? 6.128 -7.011 -25.343 1.00 80.62 93 THR A C 1
ATOM 725 O O . THR A 1 93 ? 5.393 -6.119 -24.908 1.00 80.62 93 THR A O 1
ATOM 728 N N . LEU A 1 94 ? 7.193 -7.450 -24.662 1.00 71.50 94 LEU A N 1
ATOM 729 C CA . LEU A 1 94 ? 7.673 -6.819 -23.428 1.00 71.50 94 LEU A CA 1
ATOM 730 C C . LEU A 1 94 ? 8.020 -5.348 -23.684 1.00 71.50 94 LEU A C 1
ATOM 732 O O . LEU A 1 94 ? 8.740 -5.035 -24.628 1.00 71.50 94 LEU A O 1
ATOM 736 N N . VAL A 1 95 ? 7.457 -4.463 -22.859 1.00 80.25 95 VAL A N 1
ATOM 737 C CA . VAL A 1 95 ? 7.661 -3.008 -22.929 1.00 80.25 95 VAL A CA 1
ATOM 738 C C . VAL A 1 95 ? 8.651 -2.488 -21.881 1.00 80.25 95 VAL A C 1
ATOM 740 O O . VAL A 1 95 ? 9.531 -1.725 -22.267 1.00 80.25 95 VAL A O 1
ATOM 743 N N . PRO A 1 96 ? 8.527 -2.816 -20.578 1.00 79.00 96 PRO A N 1
ATOM 744 C CA . PRO A 1 96 ? 9.411 -2.236 -19.574 1.00 79.00 96 PRO A CA 1
ATOM 745 C C . PRO A 1 96 ? 10.814 -2.842 -19.628 1.00 79.00 96 PRO A C 1
ATOM 747 O O . PRO A 1 96 ? 10.971 -4.054 -19.777 1.00 79.00 96 PRO A O 1
ATOM 750 N N . ASP A 1 97 ? 11.816 -2.005 -19.374 1.00 70.31 97 ASP A N 1
ATOM 751 C CA . ASP A 1 97 ? 13.189 -2.435 -19.102 1.00 70.31 97 ASP A CA 1
ATOM 752 C C . ASP A 1 97 ? 13.345 -2.892 -17.640 1.00 70.31 97 ASP A C 1
ATOM 754 O O . ASP A 1 97 ? 14.173 -3.747 -17.323 1.00 70.31 97 ASP A O 1
ATOM 758 N N . VAL A 1 98 ? 12.544 -2.322 -16.725 1.00 71.50 98 VAL A N 1
ATOM 759 C CA . VAL A 1 98 ? 12.611 -2.590 -15.278 1.00 71.50 98 VAL A CA 1
ATOM 760 C C . VAL A 1 98 ? 11.218 -2.780 -14.671 1.00 71.50 98 VAL A C 1
ATOM 762 O O . VAL A 1 98 ? 10.280 -2.037 -14.961 1.00 71.50 98 VAL A O 1
ATOM 765 N N . VAL A 1 99 ? 11.118 -3.754 -13.760 1.00 61.31 99 VAL A N 1
ATOM 766 C CA . VAL A 1 99 ? 9.927 -4.077 -12.952 1.00 61.31 99 VAL A CA 1
ATOM 767 C C . VAL A 1 99 ? 10.322 -4.163 -11.477 1.00 61.31 99 VAL A C 1
ATOM 769 O O . VAL A 1 99 ? 11.392 -4.691 -11.167 1.00 61.31 99 VAL A O 1
ATOM 772 N N . ALA A 1 100 ? 9.474 -3.688 -10.557 1.00 57.81 100 ALA A N 1
ATOM 773 C CA . ALA A 1 100 ? 9.787 -3.580 -9.130 1.00 57.81 100 ALA A CA 1
ATOM 774 C C . ALA A 1 100 ? 9.221 -4.696 -8.199 1.00 57.81 100 ALA A C 1
ATOM 776 O O . ALA A 1 100 ? 8.031 -4.724 -7.923 1.00 57.81 100 ALA A O 1
ATOM 777 N N . SER A 1 101 ? 10.085 -5.550 -7.614 1.00 49.69 101 SER A N 1
ATOM 778 C CA . SER A 1 101 ? 9.865 -6.462 -6.449 1.00 49.69 101 SER A CA 1
ATOM 779 C C . SER A 1 101 ? 11.154 -6.702 -5.588 1.00 49.69 101 SER A C 1
ATOM 781 O O . SER A 1 101 ? 12.174 -6.127 -5.926 1.00 49.69 101 SER A O 1
ATOM 783 N N . LEU A 1 102 ? 11.161 -7.482 -4.482 1.00 40.66 102 LEU A N 1
ATOM 784 C CA . LEU A 1 102 ? 12.223 -7.534 -3.413 1.00 40.66 102 LEU A CA 1
ATOM 785 C C . LEU A 1 102 ? 13.674 -8.007 -3.817 1.00 40.66 102 LEU A C 1
ATOM 787 O O . LEU A 1 102 ? 14.151 -7.567 -4.844 1.00 40.66 102 LEU A O 1
ATOM 791 N N . LYS A 1 103 ? 14.447 -8.862 -3.111 1.00 42.75 103 LYS A N 1
ATOM 792 C CA . LYS A 1 103 ? 15.755 -9.403 -3.610 1.00 42.75 103 LYS A CA 1
ATOM 793 C C . LYS A 1 103 ? 15.860 -10.943 -3.602 1.00 42.75 103 LYS A C 1
ATOM 795 O O . LYS A 1 103 ? 15.533 -11.531 -2.573 1.00 42.75 103 LYS A O 1
ATOM 800 N N . GLU A 1 104 ? 16.445 -11.563 -4.644 1.00 51.34 104 GLU A N 1
ATOM 801 C CA . GLU A 1 104 ? 16.916 -12.972 -4.620 1.00 51.34 104 GLU A CA 1
ATOM 802 C C . GLU A 1 104 ? 18.409 -13.102 -4.315 1.00 51.34 104 GLU A C 1
ATOM 804 O O . GLU A 1 104 ? 19.198 -12.158 -4.404 1.00 51.34 104 GLU A O 1
ATOM 809 N N . VAL A 1 105 ? 18.797 -14.335 -3.992 1.00 42.22 105 VAL A N 1
ATOM 810 C CA . VAL A 1 105 ? 20.155 -14.752 -3.630 1.00 42.22 105 VAL A CA 1
ATOM 811 C C . VAL A 1 105 ? 21.155 -14.625 -4.792 1.00 42.22 105 VAL A C 1
ATOM 813 O O . VAL A 1 105 ? 22.351 -14.499 -4.534 1.00 42.22 105 VAL A O 1
ATOM 816 N N . ASP A 1 106 ? 20.703 -14.611 -6.046 1.00 51.75 106 ASP A N 1
ATOM 817 C CA . ASP A 1 106 ? 21.554 -14.573 -7.246 1.00 51.75 106 ASP A CA 1
ATOM 818 C C . ASP A 1 106 ? 21.717 -13.176 -7.876 1.00 51.75 106 ASP A C 1
ATOM 820 O O . ASP A 1 106 ? 22.444 -13.029 -8.857 1.00 51.75 106 ASP A O 1
ATOM 824 N N . GLY A 1 107 ? 21.101 -12.139 -7.297 1.00 49.47 107 GLY A N 1
ATOM 825 C CA . GLY A 1 107 ? 21.148 -10.781 -7.842 1.00 49.47 107 GLY A CA 1
ATOM 826 C C . GLY A 1 107 ? 20.162 -10.526 -8.986 1.00 49.47 107 GLY A C 1
ATOM 827 O O . GLY A 1 107 ? 20.195 -9.439 -9.557 1.00 49.47 107 GLY A O 1
ATOM 828 N N . ALA A 1 108 ? 19.246 -11.459 -9.278 1.00 44.75 108 ALA A N 1
ATOM 829 C CA . ALA A 1 108 ? 18.200 -11.272 -10.285 1.00 44.75 108 ALA A CA 1
ATOM 830 C C . ALA A 1 108 ? 17.254 -10.091 -9.973 1.00 44.75 108 ALA A C 1
ATOM 832 O O . ALA A 1 108 ? 16.538 -9.613 -10.855 1.00 44.75 108 ALA A O 1
ATOM 833 N N . TRP A 1 109 ? 17.230 -9.613 -8.721 1.00 53.62 109 TRP A N 1
ATOM 834 C CA . TRP A 1 109 ? 16.436 -8.466 -8.283 1.00 53.62 109 TRP A CA 1
ATOM 835 C C . TRP A 1 109 ? 16.954 -7.815 -6.987 1.00 53.62 109 TRP A C 1
ATOM 837 O O . TRP A 1 109 ? 17.609 -8.480 -6.187 1.00 53.62 109 TRP A O 1
ATOM 847 N N . LEU A 1 110 ? 16.695 -6.510 -6.778 1.00 52.09 110 LEU A N 1
ATOM 848 C CA . LEU A 1 110 ? 17.139 -5.736 -5.604 1.00 52.09 110 LEU A CA 1
ATOM 849 C C . LEU A 1 110 ? 16.076 -4.735 -5.123 1.00 52.09 110 LEU A C 1
ATOM 851 O O . LEU A 1 110 ? 15.708 -3.818 -5.852 1.00 52.09 110 LEU A O 1
ATOM 855 N N . ALA A 1 111 ? 15.688 -4.837 -3.851 1.00 56.38 111 ALA A N 1
ATOM 856 C CA . ALA A 1 111 ? 14.850 -3.845 -3.180 1.00 56.38 111 ALA A CA 1
ATOM 857 C C . ALA A 1 111 ? 15.596 -2.515 -2.909 1.00 56.38 111 ALA A C 1
ATOM 859 O O . ALA A 1 111 ? 16.796 -2.548 -2.659 1.00 56.38 111 ALA A O 1
ATOM 860 N N . TYR A 1 112 ? 14.920 -1.357 -2.873 1.00 64.50 112 TYR A N 1
ATOM 861 C CA . TYR A 1 112 ? 15.544 -0.027 -2.643 1.00 64.50 112 TYR A CA 1
ATOM 862 C C . TYR A 1 112 ? 14.925 0.787 -1.499 1.00 64.50 112 TYR A C 1
ATOM 864 O O . TYR A 1 112 ? 15.653 1.484 -0.791 1.00 64.50 112 TYR A O 1
ATOM 872 N N . SER A 1 113 ? 13.613 0.696 -1.291 1.00 66.00 113 SER A N 1
ATOM 873 C CA . SER A 1 113 ? 12.861 1.449 -0.282 1.00 66.00 113 SER A CA 1
ATOM 874 C C . SER A 1 113 ? 11.937 0.508 0.468 1.00 66.00 113 SER A C 1
ATOM 876 O O . SER A 1 113 ? 11.514 -0.489 -0.111 1.00 66.00 113 SER A O 1
ATOM 878 N N . ILE A 1 114 ? 11.632 0.823 1.725 1.00 70.94 114 ILE A N 1
ATOM 879 C CA . ILE A 1 114 ? 10.693 0.079 2.562 1.00 70.94 114 ILE A CA 1
ATOM 880 C C . ILE A 1 114 ? 9.404 0.879 2.721 1.00 70.94 114 ILE A C 1
ATOM 882 O O . ILE A 1 114 ? 9.408 1.994 3.248 1.00 70.94 114 ILE A O 1
ATOM 886 N N . PHE A 1 115 ? 8.304 0.270 2.304 1.00 76.62 115 PHE A N 1
ATOM 887 C CA . PHE A 1 115 ? 6.949 0.729 2.548 1.00 76.62 115 PHE A CA 1
ATOM 888 C C . PHE A 1 115 ? 6.414 0.106 3.818 1.00 76.62 115 PHE A C 1
ATOM 890 O O . PHE A 1 115 ? 6.821 -0.992 4.194 1.00 76.62 115 PHE A O 1
ATOM 897 N N . THR A 1 116 ? 5.504 0.824 4.467 1.00 83.94 116 THR A N 1
ATOM 898 C CA . THR A 1 116 ? 4.929 0.407 5.736 1.00 83.94 116 THR A CA 1
ATOM 899 C C . THR A 1 116 ? 3.449 0.737 5.773 1.00 83.94 116 THR A C 1
ATOM 901 O O . THR A 1 116 ? 3.100 1.906 5.628 1.00 83.94 116 THR A O 1
ATOM 904 N N . PHE A 1 117 ? 2.601 -0.259 6.030 1.00 92.44 117 PHE A N 1
ATOM 905 C CA . PHE A 1 117 ? 1.174 -0.084 6.294 1.00 92.44 117 PHE A CA 1
ATOM 906 C C . PHE A 1 117 ? 0.834 -0.444 7.734 1.00 92.44 117 PHE A C 1
ATOM 908 O O . PHE A 1 117 ? 1.349 -1.399 8.311 1.00 92.44 117 PHE A O 1
ATOM 915 N N . GLY A 1 118 ? -0.083 0.325 8.302 1.00 93.31 118 GLY A N 1
ATOM 916 C CA . GLY A 1 118 ? -0.636 0.105 9.628 1.00 93.31 118 GLY A CA 1
ATOM 917 C C . GLY A 1 118 ? -1.924 0.895 9.765 1.00 93.31 118 GLY A C 1
ATOM 918 O O . GLY A 1 118 ? -2.688 1.028 8.804 1.00 93.31 118 GLY A O 1
ATOM 919 N N . TYR A 1 119 ? -2.141 1.467 10.944 1.00 95.25 119 TYR A N 1
ATOM 920 C CA . TYR A 1 119 ? -3.113 2.538 11.089 1.00 95.25 119 TYR A CA 1
ATOM 921 C C . TYR A 1 119 ? -2.452 3.796 11.641 1.00 95.25 119 TYR A C 1
ATOM 923 O O . TYR A 1 119 ? -1.419 3.749 12.305 1.00 95.25 119 TYR A O 1
ATOM 931 N N . LEU A 1 120 ? -3.061 4.934 11.352 1.00 96.31 120 LEU A N 1
ATOM 932 C CA . LEU A 1 120 ? -2.618 6.245 11.795 1.00 96.31 120 LEU A CA 1
ATOM 933 C C . LEU A 1 120 ? -3.806 7.069 12.279 1.00 96.31 120 LEU A C 1
ATOM 935 O O . LEU A 1 120 ? -4.956 6.764 11.959 1.00 96.31 120 LEU A O 1
ATOM 939 N N . TYR A 1 121 ? -3.540 8.109 13.061 1.00 96.88 121 TYR A N 1
ATOM 940 C CA . TYR A 1 121 ? -4.570 9.044 13.502 1.00 96.88 121 TYR A CA 1
ATOM 941 C C . TYR A 1 121 ? -4.067 10.485 13.546 1.00 96.88 121 TYR A C 1
ATOM 943 O O . TYR A 1 121 ? -2.880 10.743 13.756 1.00 96.88 121 TYR A O 1
ATOM 951 N N . ASN A 1 122 ? -4.984 11.437 13.391 1.00 96.19 122 ASN A N 1
ATOM 952 C CA . ASN A 1 122 ? -4.688 12.854 13.558 1.00 96.19 122 ASN A CA 1
ATOM 953 C C . ASN A 1 122 ? -4.782 13.253 15.039 1.00 96.19 122 ASN A C 1
ATOM 955 O O . ASN A 1 122 ? -5.861 13.259 15.631 1.00 96.19 122 ASN A O 1
ATOM 959 N N . SER A 1 123 ? -3.645 13.583 15.656 1.00 94.50 123 SER A N 1
ATOM 960 C CA . SER A 1 123 ? -3.585 13.876 17.095 1.00 94.50 123 SER A CA 1
ATOM 961 C C . SER A 1 123 ? -4.324 15.152 17.510 1.00 94.50 123 SER A C 1
ATOM 963 O O . SER A 1 123 ? -4.712 15.270 18.673 1.00 94.50 123 SER A O 1
ATOM 965 N N . THR A 1 124 ? -4.563 16.092 16.592 1.00 93.94 124 THR A N 1
ATOM 966 C CA . THR A 1 124 ? -5.257 17.351 16.907 1.00 93.94 124 THR A CA 1
ATOM 967 C C . THR A 1 124 ? -6.778 17.215 16.871 1.00 93.94 124 THR A C 1
ATOM 969 O O . THR A 1 124 ? -7.462 18.011 17.507 1.00 93.94 124 THR A O 1
ATOM 972 N N . GLY A 1 125 ? -7.311 16.192 16.192 1.00 92.06 125 GLY A N 1
ATOM 973 C CA . GLY A 1 125 ? -8.753 15.954 16.032 1.00 92.06 125 GLY A CA 1
ATOM 974 C C . GLY A 1 125 ? -9.374 15.025 17.080 1.00 92.06 125 GLY A C 1
ATOM 975 O O . GLY A 1 125 ? -10.453 14.480 16.859 1.00 92.06 125 GLY A O 1
ATOM 976 N N . LEU A 1 126 ? -8.681 14.768 18.195 1.00 92.19 126 LEU A N 1
ATOM 977 C CA . LEU A 1 126 ? -9.129 13.812 19.215 1.00 92.19 126 LEU A CA 1
ATOM 978 C C . LEU A 1 126 ? -10.195 14.369 20.171 1.00 92.19 126 LEU A C 1
ATOM 980 O O . LEU A 1 126 ? -10.810 13.587 20.893 1.00 92.19 126 LEU A O 1
ATOM 984 N N . ASP A 1 127 ? -10.395 15.688 20.225 1.00 89.38 127 ASP A N 1
ATOM 985 C CA . ASP A 1 127 ? -11.376 16.353 21.101 1.00 89.38 127 ASP A CA 1
ATOM 986 C C . ASP A 1 127 ? -11.296 15.916 22.581 1.00 89.38 127 ASP A C 1
ATOM 988 O O . ASP A 1 127 ? -12.301 15.739 23.269 1.00 89.38 127 ASP A O 1
ATOM 992 N N . GLY A 1 128 ? -10.075 15.699 23.083 1.00 87.50 128 GLY A N 1
ATOM 993 C CA . GLY A 1 128 ? -9.817 15.244 24.456 1.00 87.50 128 GLY A CA 1
ATOM 994 C C . GLY A 1 128 ? -10.004 13.739 24.688 1.00 87.50 128 GLY A C 1
ATOM 995 O O . GLY A 1 128 ? -9.763 13.263 25.799 1.00 87.50 128 GLY A O 1
ATOM 996 N N . ALA A 1 129 ? -10.389 12.967 23.668 1.00 91.06 129 ALA A N 1
ATOM 997 C CA . ALA A 1 129 ? -10.421 11.514 23.746 1.00 91.06 129 ALA A CA 1
ATOM 998 C C . ALA A 1 129 ? -9.005 10.920 23.720 1.00 91.06 129 ALA A C 1
ATOM 1000 O O . ALA A 1 129 ? -8.118 11.388 23.008 1.00 91.06 129 ALA A O 1
ATOM 1001 N N . ALA A 1 130 ? -8.806 9.821 24.450 1.00 93.44 130 ALA A N 1
ATOM 1002 C CA . ALA A 1 130 ? -7.611 9.006 24.269 1.00 93.44 130 ALA A CA 1
ATOM 1003 C C . ALA A 1 130 ? -7.609 8.389 22.852 1.00 93.44 130 ALA A C 1
ATOM 1005 O O . ALA A 1 130 ? -8.658 7.868 22.432 1.00 93.44 130 ALA A O 1
ATOM 1006 N N . PRO A 1 131 ? -6.469 8.421 22.131 1.00 93.25 131 PRO A N 1
ATOM 1007 C CA . PRO A 1 131 ? -6.354 7.816 20.809 1.00 93.25 131 PRO A CA 1
ATOM 1008 C C . PRO A 1 131 ? -6.529 6.291 20.878 1.00 93.25 131 PRO A C 1
ATOM 1010 O O . PRO A 1 131 ? -6.340 5.695 21.945 1.00 93.25 131 PRO A O 1
ATOM 1013 N N . PRO A 1 132 ? -6.885 5.630 19.762 1.00 93.38 132 PRO A N 1
ATOM 1014 C CA . PRO A 1 132 ? -6.908 4.175 19.712 1.00 93.38 132 PRO A CA 1
ATOM 1015 C C . PRO A 1 132 ? -5.477 3.649 19.878 1.00 93.38 132 PRO A C 1
ATOM 1017 O O . PRO A 1 132 ? -4.619 3.892 19.032 1.00 93.38 132 PRO A O 1
ATOM 1020 N N . ALA A 1 133 ? -5.218 2.952 20.985 1.00 90.62 133 ALA A N 1
ATOM 1021 C CA . ALA A 1 133 ? -3.886 2.453 21.329 1.00 90.62 133 ALA A CA 1
ATOM 1022 C C . ALA A 1 133 ? -3.532 1.153 20.595 1.00 90.62 133 ALA A C 1
ATOM 1024 O O . ALA A 1 133 ? -2.359 0.853 20.402 1.00 90.62 133 ALA A O 1
ATOM 1025 N N . THR A 1 134 ? -4.548 0.378 20.216 1.00 93.19 134 THR A N 1
ATOM 1026 C CA . THR A 1 134 ? -4.410 -0.868 19.457 1.00 93.19 134 THR A CA 1
ATOM 1027 C C . THR A 1 134 ? -5.533 -0.986 18.423 1.00 93.19 134 THR A C 1
ATOM 1029 O O . THR A 1 134 ? -6.577 -0.341 18.587 1.00 93.19 134 THR A O 1
ATOM 1032 N N . PRO A 1 135 ? -5.404 -1.873 17.418 1.00 94.00 135 PRO A N 1
ATOM 1033 C CA . PRO A 1 135 ? -6.471 -2.133 16.455 1.00 94.00 135 PRO A CA 1
ATOM 1034 C C . PRO A 1 135 ? -7.791 -2.554 17.113 1.00 94.00 135 PRO A C 1
ATOM 1036 O O . PRO A 1 135 ? -8.856 -2.193 16.623 1.00 94.00 135 PRO A O 1
ATOM 1039 N N . ALA A 1 136 ? -7.755 -3.223 18.273 1.00 95.06 136 ALA A N 1
ATOM 1040 C CA . ALA A 1 136 ? -8.961 -3.566 19.033 1.00 95.06 136 ALA A CA 1
ATOM 1041 C C . ALA A 1 136 ? -9.807 -2.337 19.415 1.00 95.06 136 ALA A C 1
ATOM 1043 O O . ALA A 1 136 ? -11.020 -2.441 19.555 1.00 95.06 136 ALA A O 1
ATOM 1044 N N . ASN A 1 137 ? -9.193 -1.159 19.566 1.00 95.69 137 ASN A N 1
ATOM 1045 C CA . ASN A 1 137 ? -9.916 0.069 19.887 1.00 95.69 137 ASN A CA 1
ATOM 1046 C C . ASN A 1 137 ? -10.629 0.684 18.680 1.00 95.69 137 ASN A C 1
ATOM 1048 O O . ASN A 1 137 ? -11.448 1.574 18.883 1.00 95.69 137 ASN A O 1
ATOM 1052 N N . LEU A 1 138 ? -10.339 0.242 17.452 1.00 97.25 138 LEU A N 1
ATOM 1053 C CA . LEU A 1 138 ? -10.959 0.773 16.233 1.00 97.25 138 LEU A CA 1
ATOM 1054 C C . LEU A 1 138 ? -12.453 0.445 16.141 1.00 97.25 138 LEU A C 1
ATOM 1056 O O . LEU A 1 138 ? -13.174 1.117 15.415 1.00 97.25 138 LEU A O 1
ATOM 1060 N N . THR A 1 139 ? -12.934 -0.537 16.906 1.00 97.44 139 THR A N 1
ATOM 1061 C CA . THR A 1 139 ? -14.355 -0.905 16.973 1.00 97.44 139 THR A CA 1
ATOM 1062 C C . THR A 1 139 ? -15.121 -0.160 18.073 1.00 97.44 139 THR A C 1
ATOM 1064 O O . THR A 1 139 ? -16.291 -0.458 18.310 1.00 97.44 139 THR A O 1
ATOM 1067 N N . ASP A 1 140 ? -14.484 0.775 18.787 1.00 97.00 140 ASP A N 1
ATOM 1068 C CA . ASP A 1 140 ? -15.165 1.615 19.776 1.00 97.00 140 ASP A CA 1
ATOM 1069 C C . ASP A 1 140 ? -16.143 2.572 19.060 1.00 97.00 140 ASP A C 1
ATOM 1071 O O . ASP A 1 140 ? -15.698 3.345 18.206 1.00 97.00 140 ASP A O 1
ATOM 1075 N N . PRO A 1 141 ? -17.449 2.580 19.411 1.00 96.12 141 PRO A N 1
ATOM 1076 C CA . PRO A 1 141 ? -18.463 3.411 18.756 1.00 96.12 141 PRO A CA 1
ATOM 1077 C C . PRO A 1 141 ? -18.134 4.905 18.661 1.00 96.12 141 PRO A C 1
ATOM 1079 O O . PRO A 1 141 ? -18.674 5.595 17.797 1.00 96.12 141 PRO A O 1
ATOM 1082 N N . LYS A 1 142 ? -17.244 5.437 19.513 1.00 95.56 142 LYS A N 1
ATOM 1083 C CA . LYS A 1 142 ? -16.799 6.842 19.423 1.00 95.56 142 LYS A CA 1
ATOM 1084 C C . LYS A 1 142 ? -16.045 7.175 18.123 1.00 95.56 142 LYS A C 1
ATOM 1086 O O . LYS A 1 142 ? -15.876 8.360 17.806 1.00 95.56 142 LYS A O 1
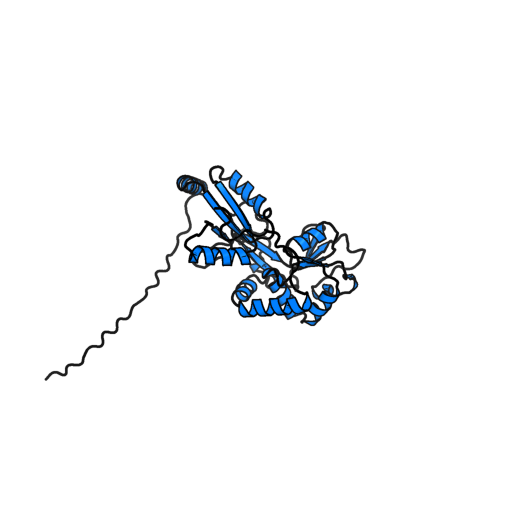ATOM 1091 N N . TRP A 1 143 ? -15.578 6.156 17.398 1.00 97.25 143 TRP A N 1
ATOM 1092 C CA . TRP A 1 143 ? -14.902 6.279 16.106 1.00 97.25 143 TRP A CA 1
ATOM 1093 C C . TRP A 1 143 ? -15.831 6.106 14.904 1.00 97.25 143 TRP A C 1
ATOM 1095 O O . TRP A 1 143 ? -15.385 6.315 13.774 1.00 97.25 143 TRP A O 1
ATOM 1105 N N . ALA A 1 144 ? -17.110 5.792 15.118 1.00 97.31 144 ALA A N 1
ATOM 1106 C CA . ALA A 1 144 ? -18.061 5.612 14.033 1.00 97.31 144 ALA A CA 1
ATOM 1107 C C . ALA A 1 144 ? -18.114 6.853 13.118 1.00 97.31 144 ALA A C 1
ATOM 1109 O O . ALA A 1 144 ? -18.216 7.992 13.578 1.00 97.31 144 ALA A O 1
ATOM 1110 N N . GLY A 1 145 ? -17.996 6.635 11.808 1.00 97.81 145 GLY A N 1
ATOM 1111 C CA . GLY A 1 145 ? -17.937 7.655 10.761 1.00 97.81 145 GLY A CA 1
ATOM 1112 C C . GLY A 1 145 ? -16.588 8.372 10.626 1.00 97.81 145 GLY A C 1
ATOM 1113 O O . GLY A 1 145 ? -16.396 9.110 9.657 1.00 97.81 145 GLY A O 1
ATOM 1114 N N . LYS A 1 146 ? -15.637 8.153 11.545 1.00 98.12 146 LYS A N 1
ATOM 1115 C CA . LYS A 1 146 ? -14.351 8.874 11.605 1.00 98.12 146 LYS A CA 1
ATOM 1116 C C . LYS A 1 146 ? -13.175 8.115 10.989 1.00 98.12 146 LYS A C 1
ATOM 1118 O O . LYS A 1 146 ? -12.063 8.641 10.978 1.00 98.12 146 LYS A O 1
ATOM 1123 N N . ILE A 1 147 ? -13.409 6.902 10.493 1.00 98.56 147 ILE A N 1
ATOM 1124 C CA . ILE A 1 147 ? -12.376 6.023 9.939 1.00 98.56 147 ILE A CA 1
ATOM 1125 C C . ILE A 1 147 ? -12.442 6.055 8.408 1.00 98.56 147 ILE A C 1
ATOM 1127 O O . ILE A 1 147 ? -13.523 5.909 7.828 1.00 98.56 147 ILE A O 1
ATOM 1131 N N . ALA A 1 148 ? -11.290 6.224 7.763 1.00 98.38 148 ALA A N 1
ATOM 1132 C CA . ALA A 1 148 ? -11.063 5.827 6.378 1.00 98.38 148 ALA A CA 1
ATOM 1133 C C . ALA A 1 148 ? -10.131 4.619 6.319 1.00 98.38 148 ALA A C 1
ATOM 1135 O O . ALA A 1 148 ? -9.264 4.440 7.177 1.00 98.38 148 ALA A O 1
ATOM 1136 N N . SER A 1 149 ? -10.303 3.787 5.300 1.00 98.25 149 SER A N 1
ATOM 1137 C CA . SER A 1 149 ? -9.443 2.634 5.088 1.00 98.25 149 SER A CA 1
ATOM 1138 C C . SER A 1 149 ? -9.309 2.278 3.615 1.00 98.25 149 SER A C 1
ATOM 1140 O O . SER A 1 149 ? -10.235 2.490 2.836 1.00 98.25 149 SER A O 1
ATOM 1142 N N . THR A 1 150 ? -8.167 1.708 3.255 1.00 97.69 150 THR A N 1
ATOM 1143 C CA . THR A 1 150 ? -7.977 0.965 2.006 1.00 97.69 150 THR A CA 1
ATOM 1144 C C . THR A 1 150 ? -8.853 -0.286 2.013 1.00 97.69 150 THR A C 1
ATOM 1146 O O . THR A 1 150 ? -8.922 -0.978 3.031 1.00 97.69 150 THR A O 1
ATOM 1149 N N . TYR A 1 151 ? -9.509 -0.622 0.899 1.00 97.88 151 TYR A N 1
ATOM 1150 C CA . TYR A 1 151 ? -10.184 -1.919 0.773 1.00 97.88 151 TYR A CA 1
ATOM 1151 C C . TYR A 1 151 ? -9.165 -3.064 0.925 1.00 97.88 151 TYR A C 1
ATOM 1153 O O . TYR A 1 151 ? -8.293 -3.211 0.064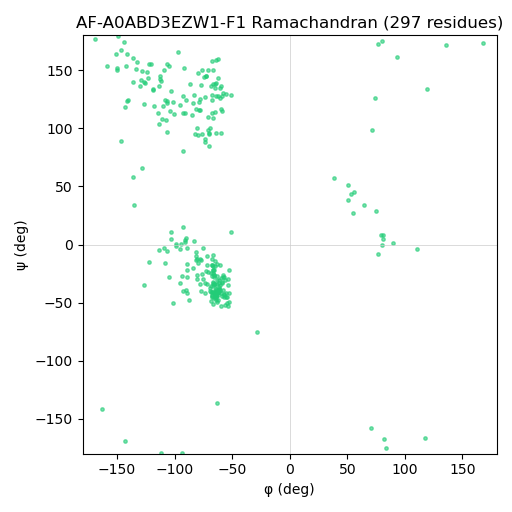 1.00 97.88 151 TYR A O 1
ATOM 1161 N N . PRO A 1 152 ? -9.278 -3.928 1.955 1.00 97.25 152 PRO A N 1
ATOM 1162 C CA . PRO A 1 152 ? -8.317 -5.010 2.141 1.00 97.25 152 PRO A CA 1
ATOM 1163 C C . PRO A 1 152 ? -8.398 -6.041 1.014 1.00 97.25 152 PRO A C 1
ATOM 1165 O O . PRO A 1 152 ? -7.421 -6.705 0.732 1.00 97.25 152 PRO A O 1
ATOM 1168 N N . HIS A 1 153 ? -9.531 -6.182 0.327 1.00 96.88 153 HIS A N 1
ATOM 1169 C CA . HIS A 1 153 ? -9.667 -7.081 -0.822 1.00 96.88 153 HIS A CA 1
ATOM 1170 C C . HIS A 1 153 ? -9.339 -6.433 -2.176 1.00 96.88 153 HIS A C 1
ATOM 1172 O O . HIS A 1 153 ? -9.477 -7.098 -3.201 1.00 96.88 153 HIS A O 1
ATOM 1178 N N . ASP A 1 154 ? -8.858 -5.184 -2.193 1.00 95.88 154 ASP A N 1
ATOM 1179 C CA . ASP A 1 154 ? -8.337 -4.527 -3.402 1.00 95.88 154 ASP A CA 1
ATOM 1180 C C . ASP A 1 154 ? -6.798 -4.435 -3.428 1.00 95.88 154 ASP A C 1
ATOM 1182 O O . ASP A 1 154 ? -6.213 -4.466 -4.513 1.00 95.88 154 ASP A O 1
ATOM 1186 N N . ASP A 1 155 ? -6.148 -4.387 -2.261 1.00 94.88 155 ASP A N 1
ATOM 1187 C CA . ASP A 1 155 ? -4.692 -4.290 -2.081 1.00 94.88 155 ASP A CA 1
ATOM 1188 C C . ASP A 1 155 ? -4.189 -5.422 -1.162 1.00 94.88 155 ASP A C 1
ATOM 1190 O O . ASP A 1 155 ? -4.616 -5.529 -0.014 1.00 94.88 155 ASP A O 1
ATOM 1194 N N . ASP A 1 156 ? -3.271 -6.269 -1.646 1.00 93.75 156 ASP A N 1
ATOM 1195 C CA . ASP A 1 156 ? -2.807 -7.454 -0.904 1.00 93.75 156 ASP A CA 1
ATOM 1196 C C . ASP A 1 156 ? -1.928 -7.107 0.320 1.00 93.75 156 ASP A C 1
ATOM 1198 O O . ASP A 1 156 ? -1.862 -7.895 1.268 1.00 93.75 156 ASP A O 1
ATOM 1202 N N . ALA A 1 157 ? -1.282 -5.937 0.353 1.00 91.25 157 ALA A N 1
ATOM 1203 C CA . ALA A 1 157 ? -0.554 -5.455 1.527 1.00 91.25 157 ALA A CA 1
ATOM 1204 C C . ALA A 1 157 ? -1.535 -5.001 2.621 1.00 91.25 157 ALA A C 1
ATOM 1206 O O . ALA A 1 157 ? -1.370 -5.353 3.796 1.00 91.25 157 ALA A O 1
ATOM 1207 N N . ALA A 1 158 ? -2.607 -4.296 2.240 1.00 96.38 158 ALA A N 1
ATOM 1208 C CA . ALA A 1 158 ? -3.714 -3.999 3.148 1.00 96.38 158 ALA A CA 1
ATOM 1209 C C . ALA A 1 158 ? -4.432 -5.286 3.597 1.00 96.38 158 ALA A C 1
ATOM 1211 O O . ALA A 1 158 ? -4.727 -5.436 4.785 1.00 96.38 158 ALA A O 1
ATOM 1212 N N . LEU A 1 159 ? -4.641 -6.250 2.690 1.00 97.88 159 LEU A N 1
ATOM 1213 C CA . LEU A 1 159 ? -5.203 -7.565 3.005 1.00 97.88 159 LEU A CA 1
ATOM 1214 C C . LEU A 1 159 ? -4.416 -8.244 4.114 1.00 97.88 159 LEU A C 1
ATOM 1216 O O . LEU A 1 159 ? -4.992 -8.667 5.113 1.00 97.88 159 LEU A O 1
ATOM 1220 N N . PHE A 1 160 ? -3.097 -8.335 3.941 1.00 96.69 160 PHE A N 1
ATOM 1221 C CA . PHE A 1 160 ? -2.222 -9.000 4.890 1.00 96.69 160 PHE A CA 1
ATOM 1222 C C . PHE A 1 160 ? -2.226 -8.301 6.251 1.00 96.69 160 PHE A C 1
ATOM 1224 O O . PHE A 1 160 ? -2.311 -8.960 7.285 1.00 96.69 160 PHE A O 1
ATOM 1231 N N . LEU A 1 161 ? -2.222 -6.965 6.285 1.00 96.56 161 LEU A N 1
ATOM 1232 C CA . LEU A 1 161 ? -2.400 -6.235 7.542 1.00 96.56 161 LEU A CA 1
ATOM 1233 C C . LEU A 1 161 ? -3.701 -6.653 8.247 1.00 96.56 161 LEU A C 1
ATOM 1235 O O . LEU A 1 161 ? -3.711 -6.941 9.445 1.00 96.56 161 LEU A O 1
ATOM 1239 N N . TYR A 1 162 ? -4.795 -6.744 7.496 1.00 98.06 162 TYR A N 1
ATOM 1240 C CA . TYR A 1 162 ? -6.086 -7.182 8.012 1.00 98.06 162 TYR A CA 1
ATOM 1241 C C . TYR A 1 162 ? -6.100 -8.656 8.436 1.00 98.06 162 TYR A C 1
ATOM 1243 O O . TYR A 1 162 ? -6.761 -8.984 9.421 1.00 98.06 162 TYR A O 1
ATOM 1251 N N . THR A 1 163 ? -5.355 -9.555 7.783 1.00 97.56 163 THR A N 1
ATOM 1252 C CA . THR A 1 163 ? -5.226 -10.939 8.269 1.00 97.56 163 THR A CA 1
ATOM 1253 C C . THR A 1 163 ? -4.502 -10.973 9.614 1.00 97.56 163 THR A C 1
ATOM 1255 O O . THR A 1 163 ? -4.909 -11.717 10.503 1.00 97.56 163 THR A O 1
ATOM 1258 N N . ARG A 1 164 ? -3.495 -10.112 9.826 1.00 95.81 164 ARG A N 1
ATOM 1259 C CA . ARG A 1 164 ? -2.819 -9.945 11.130 1.00 95.81 164 ARG A CA 1
ATOM 1260 C C . ARG A 1 164 ? -3.778 -9.400 12.193 1.00 95.81 164 ARG A C 1
ATOM 1262 O O . ARG A 1 164 ? -3.821 -9.931 13.303 1.00 95.81 164 ARG A O 1
ATOM 1269 N N . TYR A 1 165 ? -4.610 -8.441 11.784 1.00 96.62 165 TYR A N 1
ATOM 1270 C CA . TYR A 1 165 ? -5.931 -8.087 12.321 1.00 96.62 165 TYR A CA 1
ATOM 1271 C C . TYR A 1 165 ? -6.680 -9.259 12.960 1.00 96.62 165 TYR A C 1
ATOM 1273 O O . TYR A 1 165 ? -6.813 -9.414 14.180 1.00 96.62 165 TYR A O 1
ATOM 1281 N N . VAL A 1 166 ? -7.185 -10.095 12.066 1.00 97.88 166 VAL A N 1
ATOM 1282 C CA . VAL A 1 166 ? -8.105 -11.185 12.370 1.00 97.88 166 VAL A CA 1
ATOM 1283 C C . VAL A 1 166 ? -7.441 -12.285 13.177 1.00 97.88 166 VAL A C 1
ATOM 1285 O O . VAL A 1 166 ? -8.040 -12.796 14.115 1.00 97.88 166 VAL A O 1
ATOM 1288 N N . GLU A 1 167 ? -6.202 -12.646 12.864 1.00 95.38 167 GLU A N 1
ATOM 1289 C CA . GLU A 1 167 ? -5.490 -13.691 13.598 1.00 95.38 167 GLU A CA 1
ATOM 1290 C C . GLU A 1 167 ? -5.263 -13.306 15.070 1.00 95.38 167 GLU A C 1
ATOM 1292 O O . GLU A 1 167 ? -5.199 -14.185 15.929 1.00 95.38 167 GLU A O 1
ATOM 1297 N N . LYS A 1 168 ? -5.197 -12.004 15.383 1.00 94.94 168 LYS A N 1
ATOM 1298 C CA . LYS A 1 168 ? -5.034 -11.508 16.753 1.00 94.94 168 LYS A CA 1
ATOM 1299 C C . LYS A 1 168 ? -6.352 -11.273 17.491 1.00 94.94 168 LYS A C 1
ATOM 1301 O O . LYS A 1 168 ? -6.436 -11.580 18.679 1.00 94.94 168 LYS A O 1
ATOM 1306 N N . TYR A 1 169 ? -7.356 -10.704 16.824 1.00 96.44 169 TYR A N 1
ATOM 1307 C CA . TYR A 1 169 ? -8.595 -10.241 17.472 1.00 96.44 169 TYR A CA 1
ATOM 1308 C C . TYR A 1 169 ? -9.853 -11.021 17.066 1.00 96.44 169 TYR A C 1
ATOM 1310 O O . TYR A 1 169 ? -10.921 -10.798 17.631 1.00 96.44 169 TYR A O 1
ATOM 1318 N N . GLY A 1 170 ? -9.737 -11.949 16.118 1.00 97.44 170 GLY A N 1
ATOM 1319 C CA . GLY A 1 170 ? -10.842 -12.739 15.585 1.00 97.44 170 GLY A CA 1
ATOM 1320 C C . GLY A 1 170 ? -11.735 -11.978 14.601 1.00 97.44 170 GLY A C 1
ATOM 1321 O O . GLY A 1 170 ? -11.634 -10.766 14.415 1.00 97.44 170 GLY A O 1
ATOM 1322 N N . TRP A 1 171 ? -12.658 -12.706 13.971 1.00 98.06 171 TRP A N 1
ATOM 1323 C CA . TRP A 1 171 ? -13.638 -12.144 13.030 1.00 98.06 171 TRP A CA 1
ATOM 1324 C C . TRP A 1 171 ? -14.677 -11.224 13.692 1.00 98.06 171 TRP A C 1
ATOM 1326 O O . TRP A 1 171 ? -15.298 -10.400 13.015 1.00 98.06 171 TRP A O 1
ATOM 1336 N N . ASP A 1 172 ? -14.832 -11.296 15.016 1.00 97.62 172 ASP A N 1
ATOM 1337 C CA . ASP A 1 172 ? -15.663 -10.356 15.777 1.00 97.62 172 ASP A CA 1
ATOM 1338 C C . ASP A 1 172 ? -15.136 -8.921 15.654 1.00 97.62 172 ASP A C 1
ATOM 1340 O O . ASP A 1 172 ? -15.921 -7.976 15.574 1.00 97.62 172 ASP A O 1
ATOM 1344 N N . TRP A 1 173 ? -13.814 -8.748 15.545 1.00 98.19 173 TRP A N 1
ATOM 1345 C CA . TRP A 1 173 ? -13.211 -7.443 15.289 1.00 98.19 173 TRP A CA 1
ATOM 1346 C C . TRP A 1 173 ? -13.621 -6.882 13.921 1.00 98.19 173 TRP A C 1
ATOM 1348 O O . TRP A 1 173 ? -14.019 -5.724 13.825 1.00 98.19 173 TRP A O 1
ATOM 1358 N N . VAL A 1 174 ? -13.610 -7.713 12.874 1.00 98.31 174 VAL A N 1
ATOM 1359 C CA . VAL A 1 174 ? -14.051 -7.327 11.517 1.00 98.31 174 VAL A CA 1
ATOM 1360 C C . VAL A 1 174 ? -15.526 -6.941 11.528 1.00 98.31 174 VAL A C 1
ATOM 1362 O O . VAL A 1 174 ? -15.904 -5.906 10.983 1.00 98.31 174 VAL A O 1
ATOM 1365 N N . SER A 1 175 ? -16.346 -7.733 12.222 1.00 97.94 175 SER A N 1
ATOM 1366 C CA . SER A 1 175 ? -17.773 -7.460 12.410 1.00 97.94 175 SER A CA 1
ATOM 1367 C C . SER A 1 175 ? -18.005 -6.126 13.126 1.00 97.94 175 SER A C 1
ATOM 1369 O O . SER A 1 175 ? -18.876 -5.353 12.732 1.00 97.94 175 SER A O 1
ATOM 1371 N N . GLY A 1 176 ? -17.211 -5.829 14.159 1.00 98.12 176 GLY A N 1
ATOM 1372 C CA . GLY A 1 176 ? -17.259 -4.558 14.881 1.00 98.12 176 GLY A CA 1
ATOM 1373 C C . GLY A 1 176 ? -16.783 -3.372 14.041 1.00 98.12 176 GLY A C 1
ATOM 1374 O O . GLY A 1 176 ? -17.358 -2.288 14.142 1.00 98.12 176 GLY A O 1
ATOM 1375 N N . LEU A 1 177 ? -15.778 -3.572 13.183 1.00 98.31 177 LEU A N 1
ATOM 1376 C CA . LEU A 1 177 ? -15.280 -2.544 12.269 1.00 98.31 177 LEU A CA 1
ATOM 1377 C C . LEU A 1 177 ? -16.303 -2.230 11.170 1.00 98.31 177 LEU A C 1
ATOM 1379 O O . LEU A 1 177 ? -16.534 -1.062 10.871 1.00 98.31 177 LEU A O 1
ATOM 1383 N N . ALA A 1 178 ? -16.980 -3.247 10.630 1.00 97.50 178 ALA A N 1
ATOM 1384 C CA . ALA A 1 178 ? -18.050 -3.074 9.645 1.00 97.50 178 ALA A CA 1
ATOM 1385 C C . ALA A 1 178 ? -19.202 -2.191 10.172 1.00 97.50 178 ALA A C 1
ATOM 1387 O O . ALA A 1 178 ? -19.867 -1.502 9.403 1.00 97.50 178 ALA A O 1
ATOM 1388 N N . GLN A 1 179 ? -19.405 -2.145 11.494 1.00 97.38 179 GLN A N 1
ATOM 1389 C CA . GLN A 1 179 ? -20.412 -1.294 12.140 1.00 97.38 179 GLN A CA 1
ATOM 1390 C C . GLN A 1 179 ? -19.962 0.163 12.339 1.00 97.38 179 GLN A C 1
ATOM 1392 O O . GLN A 1 179 ? -20.771 0.999 12.739 1.00 97.38 179 GLN A O 1
ATOM 1397 N N . GLN A 1 180 ? -18.701 0.504 12.050 1.00 97.94 180 GLN A N 1
ATOM 1398 C CA . GLN A 1 180 ? -18.168 1.854 12.261 1.00 97.94 180 GLN A CA 1
ATOM 1399 C C . GLN A 1 180 ? -18.488 2.834 11.128 1.00 97.94 180 GLN A C 1
ATOM 1401 O O . GLN A 1 180 ? -18.019 3.964 11.189 1.00 97.94 180 GLN A O 1
ATOM 1406 N N . ASN A 1 181 ? -19.249 2.457 10.093 1.00 97.31 181 ASN A N 1
ATOM 1407 C CA . ASN A 1 181 ? -19.469 3.310 8.914 1.00 97.31 181 ASN A CA 1
ATOM 1408 C C . ASN A 1 181 ? -18.133 3.833 8.331 1.00 97.31 181 ASN A C 1
ATOM 1410 O O . ASN A 1 181 ? -17.912 5.041 8.195 1.00 97.31 181 ASN A O 1
ATOM 1414 N N . VAL A 1 182 ? -17.203 2.902 8.097 1.00 98.25 182 VAL A N 1
ATOM 1415 C CA . VAL A 1 182 ? -15.862 3.181 7.566 1.00 98.25 182 VAL A CA 1
ATOM 1416 C C . VAL A 1 182 ? -15.969 3.654 6.117 1.00 98.25 182 VAL A C 1
ATOM 1418 O O . VAL A 1 182 ? -16.694 3.062 5.322 1.00 98.25 182 VAL A O 1
ATOM 1421 N N . SER A 1 183 ? -15.215 4.697 5.763 1.00 97.81 183 SER A N 1
ATOM 1422 C CA . SER A 1 183 ? -15.013 5.075 4.361 1.00 97.81 183 SER A CA 1
ATOM 1423 C C . SER A 1 183 ? -13.950 4.164 3.752 1.00 97.81 183 SER A C 1
ATOM 1425 O O . SER A 1 183 ? -12.755 4.409 3.926 1.00 97.81 183 SER A O 1
ATOM 1427 N N . PHE A 1 184 ? -14.379 3.083 3.103 1.00 97.81 184 PHE A N 1
ATOM 1428 C CA . PHE A 1 184 ? -13.475 2.219 2.353 1.00 97.81 184 PHE A CA 1
ATOM 1429 C C . PHE A 1 184 ? -13.226 2.787 0.957 1.00 97.81 184 PHE A C 1
ATOM 1431 O O . PHE A 1 184 ? -14.172 3.104 0.233 1.00 97.81 184 PHE A O 1
ATOM 1438 N N . ASN A 1 185 ? -11.955 2.903 0.588 1.00 96.31 185 ASN A N 1
ATOM 1439 C CA . ASN A 1 185 ? -11.518 3.494 -0.668 1.00 96.31 185 ASN A CA 1
ATOM 1440 C C . ASN A 1 185 ? -10.571 2.539 -1.393 1.00 96.31 185 ASN A C 1
ATOM 1442 O O . ASN A 1 185 ? -9.845 1.761 -0.764 1.00 96.31 185 ASN A O 1
ATOM 1446 N N . ARG A 1 186 ? -10.596 2.599 -2.728 1.00 92.19 186 ARG A N 1
ATOM 1447 C CA . ARG A 1 186 ? -9.436 2.176 -3.512 1.00 92.19 186 ARG A CA 1
ATOM 1448 C C . ARG A 1 186 ? -8.267 3.091 -3.145 1.00 92.19 186 ARG A C 1
ATOM 1450 O O . ARG A 1 186 ? -8.493 4.195 -2.652 1.00 92.19 186 ARG A O 1
ATOM 1457 N N . ASP A 1 187 ? -7.060 2.617 -3.411 1.00 87.44 187 ASP A N 1
ATOM 1458 C CA . ASP A 1 187 ? -5.800 3.328 -3.185 1.00 87.44 187 ASP A CA 1
ATOM 1459 C C . ASP A 1 187 ? -5.378 3.434 -1.732 1.00 87.44 187 ASP A C 1
ATOM 1461 O O . ASP A 1 187 ? -6.081 3.966 -0.867 1.00 87.44 187 ASP A O 1
ATOM 1465 N N . SER A 1 188 ? -4.152 2.994 -1.480 1.00 89.94 188 SER A N 1
ATOM 1466 C CA . SER A 1 188 ? -3.612 2.997 -0.130 1.00 89.94 188 SER A CA 1
ATOM 1467 C C . SER A 1 188 ? -3.417 4.405 0.440 1.00 89.94 188 SER A C 1
ATOM 1469 O O . SER A 1 188 ? -3.536 4.611 1.648 1.00 89.94 188 SER A O 1
ATOM 1471 N N . ASN A 1 189 ? -3.196 5.400 -0.425 1.00 89.62 189 ASN A N 1
ATOM 1472 C CA . ASN A 1 189 ? -2.967 6.785 -0.023 1.00 89.62 189 ASN A CA 1
ATOM 1473 C C . ASN A 1 189 ? -4.213 7.511 0.496 1.00 89.62 189 ASN A C 1
ATOM 1475 O O . ASN A 1 189 ? -4.087 8.340 1.403 1.00 89.62 189 ASN A O 1
ATOM 1479 N N . VAL A 1 190 ? -5.404 7.207 -0.032 1.00 94.06 190 VAL A N 1
ATOM 1480 C CA . VAL A 1 190 ? -6.626 7.996 0.217 1.00 94.06 190 VAL A CA 1
ATOM 1481 C C . VAL A 1 190 ? -6.946 8.072 1.708 1.00 94.06 190 VAL A C 1
ATOM 1483 O O . VAL A 1 190 ? -7.304 9.131 2.226 1.00 94.06 190 VAL A O 1
ATOM 1486 N N . ALA A 1 191 ? -6.754 6.974 2.444 1.00 95.75 191 ALA A N 1
ATOM 1487 C CA . ALA A 1 191 ? -6.980 6.972 3.884 1.00 95.75 191 ALA A CA 1
ATOM 1488 C C . ALA A 1 191 ? -6.048 7.950 4.622 1.00 95.75 191 ALA A C 1
ATOM 1490 O O . ALA A 1 191 ? -6.507 8.661 5.517 1.00 95.75 191 ALA A O 1
ATOM 1491 N N . SER A 1 192 ? -4.766 8.039 4.246 1.00 94.25 192 SER A N 1
ATOM 1492 C CA . SER A 1 192 ? -3.855 9.034 4.830 1.00 94.25 192 SER A CA 1
ATOM 1493 C C . SER A 1 192 ? -4.196 10.463 4.410 1.00 94.25 192 SER A C 1
ATOM 1495 O O . SER A 1 192 ? -4.115 11.369 5.236 1.00 94.25 192 SER A O 1
ATOM 1497 N N . GLU A 1 193 ? -4.612 10.689 3.166 1.00 94.44 193 GLU A N 1
ATOM 1498 C CA . GLU A 1 193 ? -4.972 12.014 2.649 1.00 94.44 193 GLU A CA 1
ATOM 1499 C C . GLU A 1 193 ? -6.193 12.588 3.374 1.00 94.44 193 GLU A C 1
ATOM 1501 O O . GLU A 1 193 ? -6.160 13.732 3.829 1.00 94.44 193 GLU A O 1
ATOM 1506 N N . LEU A 1 194 ? -7.226 11.767 3.582 1.00 96.44 194 LEU A N 1
ATOM 1507 C CA . LEU A 1 194 ? -8.419 12.142 4.346 1.00 96.44 194 LEU A CA 1
ATOM 1508 C C . LEU A 1 194 ? -8.105 12.443 5.818 1.00 96.44 194 LEU A C 1
ATOM 1510 O O . LEU A 1 194 ? -8.772 13.266 6.445 1.00 96.44 194 LEU A O 1
ATOM 1514 N N . VAL A 1 195 ? -7.090 11.791 6.387 1.00 96.81 195 VAL A N 1
ATOM 1515 C CA . VAL A 1 195 ? -6.645 12.068 7.759 1.00 96.81 195 VAL A CA 1
ATOM 1516 C C . VAL A 1 195 ? -5.811 13.347 7.836 1.00 96.81 195 VAL A C 1
ATOM 1518 O O . VAL A 1 195 ? -5.982 14.145 8.763 1.00 96.81 195 VAL A O 1
ATOM 1521 N N . ASN A 1 196 ? -4.946 13.575 6.846 1.00 93.56 196 ASN A N 1
ATOM 1522 C CA . ASN A 1 196 ? -4.157 14.798 6.715 1.00 93.56 196 ASN A CA 1
ATOM 1523 C C . ASN A 1 196 ? -5.041 16.034 6.490 1.00 93.56 196 ASN A C 1
ATOM 1525 O O . ASN A 1 196 ? -4.765 17.088 7.061 1.00 93.56 196 ASN A O 1
ATOM 1529 N N . SER A 1 197 ? -6.118 15.912 5.708 1.00 94.69 197 SER A N 1
ATOM 1530 C CA . SER A 1 197 ? -7.081 16.999 5.486 1.00 94.69 197 SER A CA 1
ATOM 1531 C C . SER A 1 197 ? -7.965 17.284 6.707 1.00 94.69 197 SER A C 1
ATOM 1533 O O . SER A 1 197 ? -8.573 18.351 6.794 1.00 94.69 197 SER A O 1
ATOM 1535 N N . GLY A 1 198 ? -8.033 16.344 7.657 1.00 93.88 198 GLY A N 1
ATOM 1536 C CA . GLY A 1 198 ? -8.915 16.401 8.820 1.00 93.88 198 GLY A CA 1
ATOM 1537 C C . GLY A 1 198 ? -10.357 15.970 8.535 1.00 93.88 198 GLY A C 1
ATOM 1538 O O . GLY A 1 198 ? -11.194 16.049 9.432 1.00 93.88 198 GLY A O 1
ATOM 1539 N N . GLU A 1 199 ? -10.666 15.497 7.324 1.00 96.56 199 GLU A N 1
ATOM 1540 C CA . GLU A 1 199 ? -11.986 14.945 6.992 1.00 96.56 199 GLU A CA 1
ATOM 1541 C C . GLU A 1 199 ? -12.264 13.639 7.750 1.00 96.56 199 GLU A C 1
ATOM 1543 O O . GLU A 1 199 ? -13.394 13.363 8.168 1.00 96.56 199 GLU A O 1
ATOM 1548 N N . LYS A 1 200 ? -11.218 12.838 7.964 1.00 97.56 200 LYS A N 1
ATOM 1549 C CA . LYS A 1 200 ? -11.236 11.637 8.799 1.00 97.56 200 LYS A CA 1
ATOM 1550 C C . LYS A 1 200 ? -10.227 11.770 9.928 1.00 97.56 200 LYS A C 1
ATOM 1552 O O . LYS A 1 200 ? -9.256 12.512 9.848 1.00 97.56 200 LYS A O 1
ATOM 1557 N N . LEU A 1 201 ? -10.472 11.042 11.011 1.00 97.38 201 LEU A N 1
ATOM 1558 C CA . LEU A 1 201 ? -9.602 11.068 12.185 1.00 97.38 201 LEU A CA 1
ATOM 1559 C C . LEU A 1 201 ? -8.582 9.933 12.163 1.00 97.38 201 LEU A C 1
ATOM 1561 O O . LEU A 1 201 ? -7.481 10.097 12.683 1.00 97.38 201 LEU A O 1
ATOM 1565 N N . ILE A 1 202 ? -8.966 8.785 11.604 1.00 98.06 202 ILE A N 1
ATOM 1566 C CA . ILE A 1 202 ? -8.187 7.546 11.620 1.00 98.06 202 ILE A CA 1
ATOM 1567 C C . ILE A 1 202 ? -8.106 6.987 10.200 1.00 98.06 202 ILE A C 1
ATOM 1569 O O . ILE A 1 202 ? -9.117 6.941 9.498 1.00 98.06 202 ILE A O 1
ATOM 1573 N N . GLY A 1 203 ? -6.915 6.539 9.808 1.00 97.69 203 GLY A N 1
ATOM 1574 C CA . GLY A 1 203 ? -6.636 5.875 8.536 1.00 97.69 203 GLY A CA 1
ATOM 1575 C C . GLY A 1 203 ? -6.117 4.464 8.794 1.00 97.69 203 GLY A C 1
ATOM 1576 O O . GLY A 1 203 ? -5.250 4.306 9.649 1.00 97.69 203 GLY A O 1
ATOM 1577 N N . VAL A 1 204 ? -6.627 3.448 8.096 1.00 97.62 204 VAL A N 1
ATOM 1578 C CA . VAL A 1 204 ? -6.230 2.032 8.265 1.00 97.62 204 VAL A CA 1
ATOM 1579 C C . VAL A 1 204 ? -5.828 1.424 6.920 1.00 97.62 204 VAL A C 1
ATOM 1581 O O . VAL A 1 204 ? -6.496 1.665 5.917 1.00 97.62 204 VAL A O 1
ATOM 1584 N N . GLY A 1 205 ? -4.775 0.604 6.894 1.00 95.06 205 GLY A N 1
ATOM 1585 C CA . GLY A 1 205 ? -4.268 0.006 5.652 1.00 95.06 205 GLY A CA 1
ATOM 1586 C C . GLY A 1 205 ? -3.507 1.007 4.786 1.00 95.06 205 GLY A C 1
ATOM 1587 O O . GLY A 1 205 ? -3.517 0.896 3.568 1.00 95.06 205 GLY A O 1
ATOM 1588 N N . THR A 1 206 ? -2.888 2.001 5.423 1.00 94.19 206 THR A N 1
ATOM 1589 C CA . THR A 1 206 ? -2.162 3.094 4.771 1.00 94.19 206 THR A CA 1
ATOM 1590 C C . THR A 1 206 ? -0.803 3.293 5.429 1.00 94.19 206 THR A C 1
ATOM 1592 O O . THR A 1 206 ? -0.603 2.934 6.596 1.00 94.19 206 THR A O 1
ATOM 1595 N N . GLY A 1 207 ? 0.123 3.887 4.681 1.00 87.62 207 GLY A N 1
ATOM 1596 C CA . GLY A 1 207 ? 1.385 4.407 5.197 1.00 87.62 207 GLY A CA 1
ATOM 1597 C C . GLY A 1 207 ? 1.304 5.891 5.551 1.00 87.62 207 GLY A C 1
ATOM 1598 O O . GLY A 1 207 ? 0.256 6.522 5.412 1.00 87.62 207 GLY A O 1
ATOM 1599 N N . GLY A 1 208 ? 2.425 6.442 6.016 1.00 83.31 208 GLY A N 1
ATOM 1600 C CA . GLY A 1 208 ? 2.581 7.864 6.328 1.00 83.31 208 GLY A CA 1
ATOM 1601 C C . GLY A 1 208 ? 2.886 8.142 7.800 1.00 83.31 208 GLY A C 1
ATOM 1602 O O . GLY A 1 208 ? 3.257 7.250 8.562 1.00 83.31 208 GLY A O 1
ATOM 1603 N N . GLY A 1 209 ? 2.753 9.410 8.188 1.00 75.75 209 GLY A N 1
ATOM 1604 C CA . GLY A 1 209 ? 3.061 9.907 9.528 1.00 75.75 209 GLY A CA 1
ATOM 1605 C C . GLY A 1 209 ? 3.846 11.218 9.494 1.00 75.75 209 GLY A C 1
ATOM 1606 O O . GLY A 1 209 ? 4.287 11.672 8.442 1.00 75.75 209 GLY A O 1
ATOM 1607 N N . GLY A 1 210 ? 4.010 11.826 10.667 1.00 79.19 210 GLY A N 1
ATOM 1608 C CA . GLY A 1 210 ? 4.622 13.143 10.833 1.00 79.19 210 GLY A CA 1
ATOM 1609 C C . GLY A 1 210 ? 3.619 14.101 11.459 1.00 79.19 210 GLY A C 1
ATOM 1610 O O . GLY A 1 210 ? 2.455 14.118 11.068 1.00 79.19 210 GLY A O 1
ATOM 1611 N N . ALA A 1 211 ? 4.051 14.862 12.469 1.00 78.94 211 ALA A N 1
ATOM 1612 C CA . ALA A 1 211 ? 3.147 15.689 13.264 1.00 78.94 211 ALA A CA 1
ATOM 1613 C C . ALA A 1 211 ? 2.260 16.581 12.361 1.00 78.94 211 ALA A C 1
ATOM 1615 O O . ALA A 1 211 ? 2.801 17.283 11.506 1.00 78.94 211 ALA A O 1
ATOM 1616 N N . PRO A 1 212 ? 0.924 16.575 12.544 1.00 89.75 212 PRO A N 1
ATOM 1617 C CA . PRO A 1 212 ? 0.186 16.012 13.683 1.00 89.75 212 PRO A CA 1
ATOM 1618 C C . PRO A 1 212 ? -0.258 14.543 13.539 1.00 89.75 212 PRO A C 1
ATOM 1620 O O . PRO A 1 212 ? -0.929 14.029 14.439 1.00 89.75 212 PRO A O 1
ATOM 1623 N N . ILE A 1 213 ? 0.084 13.863 12.446 1.00 94.06 213 ILE A N 1
ATOM 1624 C CA . ILE A 1 213 ? -0.336 12.488 12.167 1.00 94.06 213 ILE A CA 1
ATOM 1625 C C . ILE A 1 213 ? 0.586 11.487 12.858 1.00 94.06 213 ILE A C 1
ATOM 1627 O O . ILE A 1 213 ? 1.799 11.451 12.636 1.00 94.06 213 ILE A O 1
ATOM 1631 N N . VAL A 1 214 ? -0.009 10.654 13.706 1.00 91.50 214 VAL A N 1
ATOM 1632 C CA . VAL A 1 214 ? 0.691 9.630 14.477 1.00 91.50 214 VAL A CA 1
ATOM 1633 C C . VAL A 1 214 ? 0.417 8.274 13.846 1.00 91.50 214 VAL A C 1
ATOM 1635 O O . VAL A 1 214 ? -0.720 7.808 13.841 1.00 91.50 214 VAL A O 1
ATOM 1638 N N . PHE A 1 215 ? 1.467 7.648 13.318 1.00 90.19 215 PHE A N 1
ATOM 1639 C CA . PHE A 1 215 ? 1.430 6.259 12.872 1.00 90.19 215 PHE A CA 1
ATOM 1640 C C . PHE A 1 215 ? 1.504 5.322 14.079 1.00 90.19 215 PHE A C 1
ATOM 1642 O O . PHE A 1 215 ? 2.300 5.549 14.993 1.00 90.19 215 PHE A O 1
ATOM 1649 N N . VAL A 1 216 ? 0.696 4.264 14.077 1.00 87.44 216 VAL A N 1
ATOM 1650 C CA . VAL A 1 216 ? 0.694 3.249 15.129 1.00 87.44 216 VAL A CA 1
ATOM 1651 C C . VAL A 1 216 ? 1.188 1.920 14.566 1.00 87.44 216 VAL A C 1
ATOM 1653 O O . VAL A 1 216 ? 0.467 1.198 13.881 1.00 87.44 216 VAL A O 1
ATOM 1656 N N . GLY A 1 217 ? 2.435 1.602 14.904 1.00 74.75 217 GLY A N 1
ATOM 1657 C CA . GLY A 1 217 ? 3.078 0.312 14.669 1.00 74.75 217 GLY A CA 1
ATOM 1658 C C . GLY A 1 217 ? 4.116 0.028 15.758 1.00 74.75 217 GLY A C 1
ATOM 1659 O O . GLY A 1 217 ? 4.661 0.956 16.358 1.00 74.75 217 GLY A O 1
ATOM 1660 N N . GLY A 1 218 ? 4.359 -1.253 16.043 1.00 65.69 218 GLY A N 1
ATOM 1661 C CA . GLY A 1 218 ? 5.274 -1.701 17.096 1.00 65.69 218 GLY A CA 1
ATOM 1662 C C . GLY A 1 218 ? 4.627 -1.732 18.486 1.00 65.69 218 GLY A C 1
ATOM 1663 O O . GLY A 1 218 ? 3.423 -1.520 18.635 1.00 65.69 218 GLY A O 1
ATOM 1664 N N . ASN A 1 219 ? 5.418 -2.041 19.522 1.00 61.75 219 ASN A N 1
ATOM 1665 C CA . ASN A 1 219 ? 4.953 -2.206 20.912 1.00 61.75 219 ASN A CA 1
ATOM 1666 C C . ASN A 1 219 ? 3.779 -3.198 21.054 1.00 61.75 219 ASN A C 1
ATOM 1668 O O . ASN A 1 219 ? 2.804 -2.932 21.760 1.00 61.75 219 ASN A O 1
ATOM 1672 N N . GLY A 1 220 ? 3.851 -4.340 20.363 1.00 66.62 220 GLY A N 1
ATOM 1673 C CA . GLY A 1 220 ? 2.789 -5.343 20.360 1.00 66.62 220 GLY A CA 1
ATOM 1674 C C . GLY A 1 220 ? 1.597 -5.020 19.452 1.00 66.62 220 GLY A C 1
ATOM 1675 O O . GLY A 1 220 ? 0.606 -5.749 19.500 1.00 66.62 220 GLY A O 1
ATOM 1676 N N . THR A 1 221 ? 1.657 -3.974 18.622 1.00 72.56 221 THR A N 1
ATOM 1677 C CA . THR A 1 221 ? 0.695 -3.739 17.533 1.00 72.56 221 THR A CA 1
ATOM 1678 C C . THR A 1 221 ? 1.299 -4.163 16.199 1.00 72.56 221 THR A C 1
ATOM 1680 O O . THR A 1 221 ? 2.346 -3.651 15.807 1.00 72.56 221 THR A O 1
ATOM 1683 N N . GLU A 1 222 ? 0.615 -5.080 15.509 1.00 71.62 222 GLU A N 1
ATOM 1684 C CA . GLU A 1 222 ? 1.014 -5.571 14.187 1.00 71.62 222 GLU A CA 1
ATOM 1685 C C . GLU A 1 222 ? 0.979 -4.445 13.147 1.00 71.62 222 GLU A C 1
ATOM 1687 O O . GLU A 1 222 ? 0.053 -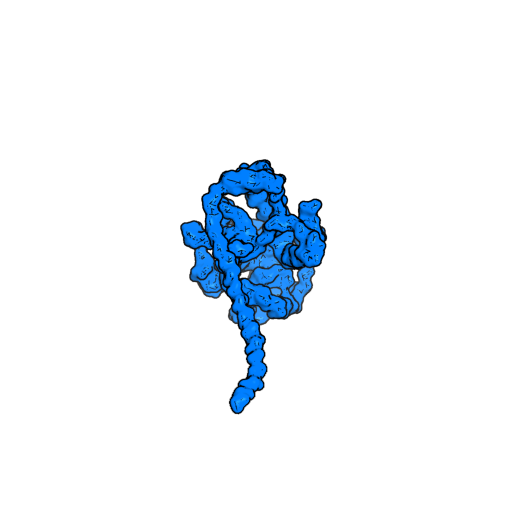3.631 13.111 1.00 71.62 222 GLU A O 1
ATOM 1692 N N . TYR A 1 223 ? 1.976 -4.429 12.278 1.00 73.38 223 TYR A N 1
ATOM 1693 C CA . TYR A 1 223 ? 2.016 -3.619 11.073 1.00 73.38 223 TYR A CA 1
ATOM 1694 C C . TYR A 1 223 ? 2.722 -4.416 9.967 1.00 73.38 223 TYR A C 1
ATOM 1696 O O . TYR A 1 223 ? 3.192 -5.535 10.177 1.00 73.38 223 TYR A O 1
ATOM 1704 N N . LEU A 1 224 ? 2.747 -3.887 8.753 1.00 77.25 224 LEU A N 1
ATOM 1705 C CA . LEU A 1 224 ? 3.456 -4.511 7.645 1.00 77.25 224 LEU A CA 1
ATOM 1706 C C . LEU A 1 224 ? 4.527 -3.558 7.154 1.00 77.25 224 LEU A C 1
ATOM 1708 O O . LEU A 1 224 ? 4.218 -2.403 6.895 1.00 77.25 224 LEU A O 1
ATOM 1712 N N . SER A 1 225 ? 5.732 -4.069 6.937 1.00 67.19 225 SER A N 1
ATOM 1713 C CA . SER A 1 225 ? 6.739 -3.446 6.096 1.00 67.19 225 SER A CA 1
ATOM 1714 C C . SER A 1 225 ? 7.184 -4.392 4.974 1.00 67.19 225 SER A C 1
ATOM 1716 O O . SER A 1 225 ? 7.293 -5.600 5.174 1.00 67.19 225 SER A O 1
ATOM 1718 N N . TRP A 1 226 ? 7.453 -3.852 3.787 1.00 67.94 226 TRP A N 1
ATOM 1719 C CA . TRP A 1 226 ? 7.990 -4.591 2.636 1.00 67.94 226 TRP A CA 1
ATOM 1720 C C . TRP A 1 226 ? 8.819 -3.655 1.758 1.00 67.94 226 TRP A C 1
ATOM 1722 O O . TRP A 1 226 ? 8.718 -2.441 1.896 1.00 67.94 226 TRP A O 1
ATOM 1732 N N . GLY A 1 227 ? 9.643 -4.187 0.856 1.00 56.25 227 GLY A N 1
ATOM 1733 C CA . GLY A 1 227 ? 10.431 -3.350 -0.053 1.00 56.25 227 GLY A CA 1
ATOM 1734 C C . GLY A 1 227 ? 9.922 -3.315 -1.497 1.00 56.25 227 GLY A C 1
ATOM 1735 O O . GLY A 1 227 ? 9.316 -4.275 -1.964 1.00 56.25 227 GLY A O 1
ATOM 1736 N N . GLN A 1 228 ? 10.206 -2.223 -2.210 1.00 54.25 228 GLN A N 1
ATOM 1737 C CA . GLN A 1 228 ? 9.985 -2.053 -3.666 1.00 54.25 228 GLN A CA 1
ATOM 1738 C C . GLN A 1 228 ? 11.338 -1.977 -4.432 1.00 54.25 228 GLN A C 1
ATOM 1740 O O . GLN A 1 228 ? 12.352 -2.076 -3.745 1.00 54.25 228 GLN A O 1
ATOM 1745 N N . ARG A 1 229 ? 11.402 -1.802 -5.783 1.00 58.16 229 ARG A N 1
ATOM 1746 C CA . ARG A 1 229 ? 12.629 -1.478 -6.608 1.00 58.16 229 ARG A CA 1
ATOM 1747 C C . ARG A 1 229 ? 12.578 -0.081 -7.228 1.00 58.16 229 ARG A C 1
ATOM 1749 O O . ARG A 1 229 ? 11.489 0.316 -7.608 1.00 58.16 229 ARG A O 1
ATOM 1756 N N . GLU A 1 230 ? 13.743 0.573 -7.333 1.00 46.84 230 GLU A N 1
ATOM 1757 C CA . GLU A 1 230 ? 14.101 1.809 -8.064 1.00 46.84 230 GLU A CA 1
ATOM 1758 C C . GLU A 1 230 ? 15.503 2.280 -7.589 1.00 46.84 230 GLU A C 1
ATOM 1760 O O . GLU A 1 230 ? 16.100 1.702 -6.678 1.00 46.84 230 GLU A O 1
ATOM 1765 N N . THR A 1 231 ? 16.087 3.300 -8.219 1.00 35.28 231 THR A N 1
ATOM 1766 C CA . THR A 1 231 ? 17.476 3.745 -7.998 1.00 35.28 231 THR A CA 1
ATOM 1767 C C . THR A 1 231 ? 17.674 4.492 -6.667 1.00 35.28 231 THR A C 1
ATOM 1769 O O . THR A 1 231 ? 17.011 5.487 -6.379 1.00 35.28 231 THR A O 1
ATOM 1772 N N . GLN A 1 232 ? 18.638 4.050 -5.846 1.00 40.81 232 GLN A N 1
ATOM 1773 C CA . GLN A 1 232 ? 18.950 4.679 -4.554 1.00 40.81 232 GLN A CA 1
ATOM 1774 C C . GLN A 1 232 ? 19.790 5.959 -4.690 1.00 40.81 232 GLN A C 1
ATOM 1776 O O . GLN A 1 232 ? 20.970 5.897 -5.027 1.00 40.81 232 GLN A O 1
ATOM 1781 N N . THR A 1 233 ? 19.222 7.102 -4.289 1.00 42.88 233 THR A N 1
ATOM 1782 C CA . THR A 1 233 ? 19.965 8.286 -3.808 1.00 42.88 233 THR A CA 1
ATOM 1783 C C . THR A 1 233 ? 19.197 8.969 -2.658 1.00 42.88 233 THR A C 1
ATOM 1785 O O . THR A 1 233 ? 18.258 8.384 -2.121 1.00 42.88 233 THR A O 1
ATOM 1788 N N . THR A 1 234 ? 19.604 10.179 -2.248 1.00 42.88 234 THR A N 1
ATOM 1789 C CA . THR A 1 234 ? 19.175 11.019 -1.097 1.00 42.88 234 THR A CA 1
ATOM 1790 C C . THR A 1 234 ? 17.666 11.288 -0.916 1.00 42.88 234 THR A C 1
ATOM 1792 O O . THR A 1 234 ? 17.293 12.132 -0.108 1.00 42.88 234 THR A O 1
ATOM 1795 N N . LEU A 1 235 ? 16.798 10.600 -1.654 1.00 48.31 235 LEU A N 1
ATOM 1796 C CA . LEU A 1 235 ? 15.346 10.786 -1.711 1.00 48.31 235 LEU A CA 1
ATOM 1797 C C . LEU A 1 235 ? 14.559 9.678 -0.990 1.00 48.31 235 LEU A C 1
ATOM 1799 O O . LEU A 1 235 ? 13.341 9.769 -0.873 1.00 48.31 235 LEU A O 1
ATOM 1803 N N . VAL A 1 236 ? 15.231 8.627 -0.504 1.00 51.72 236 VAL A N 1
ATOM 1804 C CA . VAL A 1 236 ? 14.573 7.458 0.102 1.00 51.72 236 VAL A CA 1
ATOM 1805 C C . VAL A 1 236 ? 14.436 7.621 1.620 1.00 51.72 236 VAL A C 1
ATOM 1807 O O . VAL A 1 236 ? 15.426 7.584 2.349 1.00 51.72 236 VAL A O 1
ATOM 1810 N N . PHE A 1 237 ? 13.199 7.745 2.109 1.00 52.22 237 PHE A N 1
ATOM 1811 C CA . PHE A 1 237 ? 12.896 7.964 3.533 1.00 52.22 237 PHE A CA 1
ATOM 1812 C C . PHE A 1 237 ? 13.014 6.702 4.419 1.00 52.22 237 PHE A C 1
ATOM 1814 O O . PHE A 1 237 ? 13.090 6.834 5.637 1.00 52.22 237 PHE A O 1
ATOM 1821 N N . ASN A 1 238 ? 13.101 5.493 3.841 1.00 60.97 238 ASN A N 1
ATOM 1822 C CA . ASN A 1 238 ? 13.324 4.223 4.555 1.00 60.97 238 ASN A CA 1
ATOM 1823 C C . ASN A 1 238 ? 14.160 3.248 3.706 1.00 60.97 238 ASN A C 1
ATOM 1825 O O . ASN A 1 238 ? 13.622 2.460 2.934 1.00 60.97 238 ASN A O 1
ATOM 1829 N N . SER A 1 239 ? 15.488 3.302 3.825 1.00 61.09 239 SER A N 1
ATOM 1830 C CA . SER A 1 239 ? 16.388 2.522 2.960 1.00 61.09 239 SER A CA 1
ATOM 1831 C C . SER A 1 239 ? 16.400 1.025 3.286 1.00 61.09 239 SER A C 1
ATOM 1833 O O . SER A 1 239 ? 16.390 0.635 4.443 1.00 61.09 239 SER A O 1
ATOM 1835 N N . VAL A 1 240 ? 16.541 0.143 2.300 1.00 64.31 240 VAL A N 1
ATOM 1836 C CA . VAL A 1 240 ? 16.802 -1.287 2.580 1.00 64.31 240 VAL A CA 1
ATOM 1837 C C . VAL A 1 240 ? 18.221 -1.563 3.095 1.00 64.31 240 VAL A C 1
ATOM 1839 O O . VAL A 1 240 ? 18.533 -2.675 3.515 1.00 64.31 240 VAL A O 1
ATOM 1842 N N . ARG A 1 241 ? 19.108 -0.563 3.041 1.00 61.31 241 ARG A N 1
ATOM 1843 C CA . ARG A 1 241 ? 20.508 -0.704 3.428 1.00 61.31 241 ARG A CA 1
ATOM 1844 C C . ARG A 1 241 ? 20.673 -0.695 4.943 1.00 61.31 241 ARG A C 1
ATOM 1846 O O . ARG A 1 241 ? 20.294 0.259 5.624 1.00 61.31 241 ARG A O 1
ATOM 1853 N N . THR A 1 242 ? 21.314 -1.736 5.461 1.00 66.44 242 THR A N 1
ATOM 1854 C CA . THR A 1 242 ? 21.517 -1.939 6.902 1.00 66.44 242 THR A CA 1
ATOM 1855 C C . THR A 1 242 ? 22.434 -0.907 7.552 1.00 66.44 242 THR A C 1
ATOM 1857 O O . THR A 1 242 ? 22.381 -0.726 8.766 1.00 66.44 242 THR A O 1
ATOM 1860 N N . ASP A 1 243 ? 23.290 -0.249 6.772 1.00 62.59 243 ASP A N 1
ATOM 1861 C CA . ASP A 1 243 ? 24.278 0.713 7.257 1.00 62.59 243 ASP A CA 1
ATOM 1862 C C . ASP A 1 243 ? 23.757 2.157 7.331 1.00 62.59 243 ASP A C 1
ATOM 1864 O O . ASP A 1 243 ? 24.340 2.967 8.048 1.00 62.59 243 ASP A O 1
ATOM 1868 N N . ILE A 1 244 ? 22.647 2.472 6.652 1.00 62.84 244 ILE A N 1
ATOM 1869 C CA . ILE A 1 244 ? 22.054 3.822 6.640 1.00 62.84 244 ILE A CA 1
ATOM 1870 C C . ILE A 1 244 ? 20.597 3.876 7.118 1.00 62.84 244 ILE A C 1
ATOM 1872 O O . ILE A 1 244 ? 20.103 4.960 7.420 1.00 62.84 244 ILE A O 1
ATOM 1876 N N . ASN A 1 245 ? 19.888 2.745 7.210 1.00 65.06 245 ASN A N 1
ATOM 1877 C CA . ASN A 1 245 ? 18.520 2.737 7.726 1.00 65.06 245 ASN A CA 1
ATOM 1878 C C . ASN A 1 245 ? 18.505 2.821 9.260 1.00 65.06 245 ASN A C 1
ATOM 1880 O O . ASN A 1 245 ? 18.942 1.902 9.956 1.00 65.06 245 ASN A O 1
ATOM 1884 N N . ALA A 1 246 ? 17.944 3.911 9.781 1.00 71.81 246 ALA A N 1
ATOM 1885 C CA . ALA A 1 246 ? 17.775 4.126 11.214 1.00 71.81 246 ALA A CA 1
ATOM 1886 C C . ALA A 1 246 ? 16.615 3.318 11.834 1.00 71.81 246 ALA A C 1
ATOM 1888 O O . ALA A 1 246 ? 16.666 3.012 13.022 1.00 71.81 246 ALA A O 1
ATOM 1889 N N . ASN A 1 247 ? 15.599 2.953 11.046 1.00 70.19 247 ASN A N 1
ATOM 1890 C CA . ASN A 1 247 ? 14.352 2.331 11.507 1.00 70.19 247 ASN A CA 1
ATOM 1891 C C . ASN A 1 247 ? 14.404 0.797 11.568 1.00 70.19 247 ASN A C 1
ATOM 1893 O O . ASN A 1 247 ? 13.615 0.202 12.294 1.00 70.19 247 ASN A O 1
ATOM 1897 N N . LYS A 1 248 ? 15.317 0.162 10.817 1.00 72.50 248 LYS A N 1
ATOM 1898 C CA . LYS A 1 248 ? 15.636 -1.284 10.862 1.00 72.50 248 LYS A CA 1
ATOM 1899 C C . LYS A 1 248 ? 14.423 -2.224 11.061 1.00 72.50 248 LYS A C 1
ATOM 1901 O O . LYS A 1 248 ? 14.406 -3.020 11.997 1.00 72.50 248 LYS A O 1
ATOM 1906 N N . PRO A 1 249 ? 13.405 -2.187 10.184 1.00 70.38 249 PRO A N 1
ATOM 1907 C CA . PRO A 1 249 ? 12.165 -2.950 10.379 1.00 70.38 249 PRO A CA 1
ATOM 1908 C C . PRO A 1 249 ? 12.356 -4.475 10.335 1.00 70.38 249 PRO A C 1
ATOM 1910 O O . PRO A 1 249 ? 11.524 -5.206 10.855 1.00 70.38 249 PRO A O 1
ATOM 1913 N N . TRP A 1 250 ? 13.459 -4.976 9.770 1.00 75.06 250 TRP A N 1
ATOM 1914 C CA . TRP A 1 250 ? 13.833 -6.397 9.827 1.00 75.06 250 TRP A CA 1
ATOM 1915 C C . TRP A 1 250 ? 14.180 -6.887 11.244 1.00 75.06 250 TRP A C 1
ATOM 1917 O O . TRP A 1 250 ? 14.145 -8.091 11.482 1.00 75.06 250 TRP A O 1
ATOM 1927 N N . ASP A 1 251 ? 14.477 -5.979 12.179 1.00 79.44 251 ASP A N 1
ATOM 1928 C CA . ASP A 1 251 ? 14.709 -6.299 13.591 1.00 79.44 251 ASP A CA 1
ATOM 1929 C C . ASP A 1 251 ? 13.401 -6.275 14.418 1.00 79.44 251 ASP A C 1
ATOM 1931 O O . ASP A 1 251 ? 13.423 -6.580 15.611 1.00 79.44 251 ASP A O 1
ATOM 1935 N N . VAL A 1 252 ? 12.257 -5.923 13.806 1.00 78.94 252 VAL A N 1
ATOM 1936 C CA . VAL A 1 252 ? 10.949 -5.797 14.471 1.00 78.94 252 VAL A CA 1
ATOM 1937 C C . VAL A 1 252 ? 10.008 -6.917 14.006 1.00 78.94 252 VAL A C 1
ATOM 1939 O O . VAL A 1 252 ? 9.527 -6.875 12.872 1.00 78.94 252 VAL A O 1
ATOM 1942 N N . PRO A 1 253 ? 9.695 -7.916 14.854 1.00 79.88 253 PRO A N 1
ATOM 1943 C CA . PRO A 1 253 ? 8.802 -9.017 14.486 1.00 79.88 253 PRO A CA 1
ATOM 1944 C C . PRO A 1 253 ? 7.430 -8.547 13.992 1.00 79.88 253 PRO A C 1
ATOM 1946 O O . PRO A 1 253 ? 6.937 -9.041 12.979 1.00 79.88 253 PRO A O 1
ATOM 1949 N N . GLU A 1 254 ? 6.855 -7.539 14.653 1.00 83.62 254 GLU A N 1
ATOM 1950 C CA . GLU A 1 254 ? 5.557 -6.953 14.311 1.00 83.62 254 GLU A CA 1
ATOM 1951 C C . GLU A 1 254 ? 5.545 -6.223 12.964 1.00 83.62 254 GLU A C 1
ATOM 1953 O O . GLU A 1 254 ? 4.467 -5.848 12.524 1.00 83.62 254 GLU A O 1
ATOM 1958 N N . ALA A 1 255 ? 6.696 -6.019 12.306 1.00 78.00 255 ALA A N 1
ATOM 1959 C CA . ALA A 1 255 ? 6.777 -5.461 10.954 1.00 78.00 255 ALA A CA 1
ATOM 1960 C C . ALA A 1 255 ? 6.524 -6.508 9.859 1.00 78.00 255 ALA A C 1
ATOM 1962 O O . ALA A 1 255 ? 6.348 -6.154 8.697 1.00 78.00 255 ALA A O 1
ATOM 1963 N N . ASN A 1 256 ? 6.542 -7.801 10.203 1.00 82.88 256 ASN A N 1
ATOM 1964 C CA . ASN A 1 256 ? 6.159 -8.898 9.313 1.00 82.88 256 ASN A CA 1
ATOM 1965 C C . ASN A 1 256 ? 6.906 -8.965 7.956 1.00 82.88 256 ASN A C 1
ATOM 1967 O O . ASN A 1 256 ? 6.396 -9.546 6.995 1.00 82.88 256 ASN A O 1
ATOM 1971 N N . MET A 1 257 ? 8.144 -8.456 7.890 1.00 75.12 257 MET A N 1
ATOM 1972 C CA . MET A 1 257 ? 8.954 -8.356 6.659 1.00 75.12 257 MET A CA 1
ATOM 1973 C C . MET A 1 257 ? 9.109 -9.684 5.894 1.00 75.12 257 MET A C 1
ATOM 1975 O O . MET A 1 257 ? 9.154 -9.687 4.668 1.00 75.12 257 MET A O 1
ATOM 1979 N N . ALA A 1 258 ? 9.198 -10.814 6.605 1.00 76.94 258 ALA A N 1
ATOM 1980 C CA . ALA A 1 258 ? 9.307 -12.146 5.998 1.00 76.94 258 ALA A CA 1
ATOM 1981 C C . ALA A 1 258 ? 7.948 -12.846 5.818 1.00 76.94 258 ALA A C 1
ATOM 1983 O O . ALA A 1 258 ? 7.788 -13.680 4.930 1.00 76.94 258 ALA A O 1
ATOM 1984 N N . ALA A 1 259 ? 6.964 -12.515 6.656 1.00 83.62 259 ALA A N 1
ATOM 1985 C CA . ALA A 1 259 ? 5.664 -13.178 6.650 1.00 83.62 259 ALA A CA 1
ATOM 1986 C C . ALA A 1 259 ? 4.789 -12.728 5.472 1.00 83.62 259 ALA A C 1
ATOM 1988 O O . ALA A 1 259 ? 3.993 -13.521 4.973 1.00 83.62 259 ALA A O 1
ATOM 1989 N N . PHE A 1 260 ? 4.955 -11.489 5.003 1.00 85.88 260 PHE A N 1
ATOM 1990 C CA . PHE A 1 260 ? 4.196 -10.985 3.862 1.00 85.88 260 PHE A CA 1
ATOM 1991 C C . PHE A 1 260 ? 4.561 -11.659 2.531 1.00 85.88 260 PHE A C 1
ATOM 1993 O O . PHE A 1 260 ? 3.644 -12.154 1.879 1.00 85.88 260 PHE A O 1
ATOM 2000 N N . PRO A 1 261 ? 5.846 -11.796 2.139 1.00 79.69 261 PRO A N 1
ATOM 2001 C CA . PRO A 1 261 ? 6.205 -12.596 0.967 1.00 79.69 261 PRO A CA 1
ATOM 2002 C C . PRO A 1 261 ? 5.665 -14.031 1.036 1.00 79.69 261 PRO A C 1
ATOM 2004 O O . PRO A 1 261 ? 5.036 -14.491 0.089 1.00 79.69 261 PRO A O 1
ATOM 2007 N N . ALA A 1 262 ? 5.796 -14.697 2.189 1.00 83.06 262 ALA A N 1
ATOM 2008 C CA . ALA A 1 262 ? 5.273 -16.052 2.377 1.00 83.06 262 ALA A CA 1
ATOM 2009 C C . ALA A 1 262 ? 3.737 -16.129 2.256 1.00 83.06 262 ALA A C 1
ATOM 2011 O O . ALA A 1 262 ? 3.195 -17.118 1.770 1.00 83.06 262 ALA A O 1
ATOM 2012 N N . PHE A 1 263 ? 3.013 -15.091 2.684 1.00 88.19 263 PHE A N 1
ATOM 2013 C CA . PHE A 1 263 ? 1.570 -14.987 2.457 1.00 88.19 263 PHE A CA 1
ATOM 2014 C C . PHE A 1 263 ? 1.239 -14.831 0.970 1.00 88.19 263 PHE A C 1
ATOM 2016 O O . PHE A 1 263 ? 0.299 -15.459 0.487 1.00 88.19 263 PHE A O 1
ATOM 2023 N N . MET A 1 264 ? 2.028 -14.036 0.246 1.00 85.75 264 MET A N 1
ATOM 2024 C CA . MET A 1 264 ? 1.830 -13.774 -1.179 1.00 85.75 264 MET A CA 1
ATOM 2025 C C . MET A 1 264 ? 2.099 -14.992 -2.068 1.00 85.75 264 MET A C 1
ATOM 2027 O O . MET A 1 264 ? 1.516 -15.064 -3.150 1.00 85.75 264 MET A O 1
ATOM 2031 N N . GLU A 1 265 ? 2.916 -15.948 -1.617 1.00 83.94 265 GLU A N 1
ATOM 2032 C CA . GLU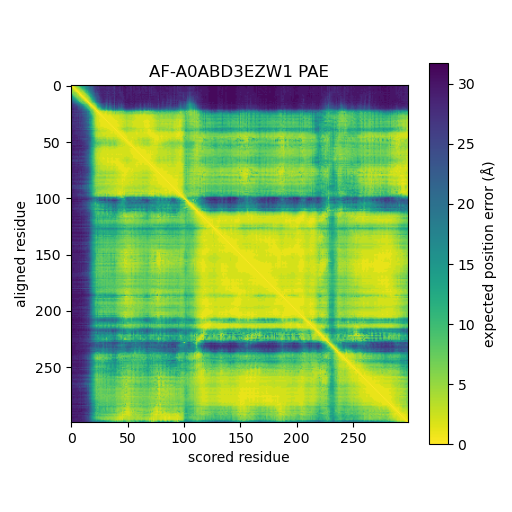 A 1 265 ? 3.174 -17.217 -2.314 1.00 83.94 265 GLU A CA 1
ATOM 2033 C C . GLU A 1 265 ? 1.929 -18.126 -2.375 1.00 83.94 265 GLU A C 1
ATOM 2035 O O . GLU A 1 265 ? 1.720 -18.833 -3.363 1.00 83.94 265 GLU A O 1
ATOM 2040 N N . ASP A 1 266 ? 1.054 -18.086 -1.364 1.00 89.75 266 ASP A N 1
ATOM 2041 C CA . ASP A 1 266 ? -0.168 -18.897 -1.318 1.00 89.75 266 ASP A CA 1
ATOM 2042 C C . ASP A 1 266 ? -1.372 -18.137 -1.896 1.00 89.75 266 ASP A C 1
ATOM 2044 O O . ASP A 1 266 ? -2.222 -17.593 -1.183 1.00 89.75 266 ASP A O 1
ATOM 2048 N N . ARG A 1 267 ? -1.468 -18.113 -3.230 1.00 89.75 267 ARG A N 1
ATOM 2049 C CA . ARG A 1 267 ? -2.541 -17.390 -3.937 1.00 89.75 267 ARG A CA 1
ATOM 2050 C C . ARG A 1 267 ? -3.944 -17.904 -3.620 1.00 89.75 267 ARG A C 1
ATOM 2052 O O . ARG A 1 267 ? -4.886 -17.116 -3.627 1.00 89.75 267 ARG A O 1
ATOM 2059 N N . ALA A 1 268 ? -4.095 -19.193 -3.315 1.00 92.31 268 ALA A N 1
ATOM 2060 C CA . ALA A 1 268 ? -5.391 -19.756 -2.945 1.00 92.31 268 ALA A CA 1
ATOM 2061 C C . ALA A 1 268 ? -5.857 -19.207 -1.591 1.00 92.31 268 ALA A C 1
ATOM 2063 O O . ALA A 1 268 ? -7.012 -18.799 -1.444 1.00 92.31 268 ALA A O 1
ATOM 2064 N N . LYS A 1 269 ? -4.944 -19.139 -0.616 1.00 93.50 269 LYS A N 1
ATOM 2065 C CA . LYS A 1 269 ? -5.220 -18.535 0.686 1.00 93.50 269 LYS A CA 1
ATOM 2066 C C . LYS A 1 269 ? -5.489 -17.038 0.571 1.00 93.50 269 LYS A C 1
ATOM 2068 O O . LYS A 1 269 ? -6.439 -16.560 1.188 1.00 93.50 269 LYS A O 1
ATOM 2073 N N . VAL A 1 270 ? -4.702 -16.307 -0.220 1.00 94.75 270 VAL A N 1
ATOM 2074 C CA . VAL A 1 270 ? -4.933 -14.875 -0.488 1.00 94.75 270 VAL A CA 1
ATOM 2075 C C . VAL A 1 270 ? -6.349 -14.653 -1.015 1.00 94.75 270 VAL A C 1
ATOM 2077 O O . VAL A 1 270 ? -7.091 -13.840 -0.465 1.00 94.75 270 VAL A O 1
ATOM 2080 N N . GLU A 1 27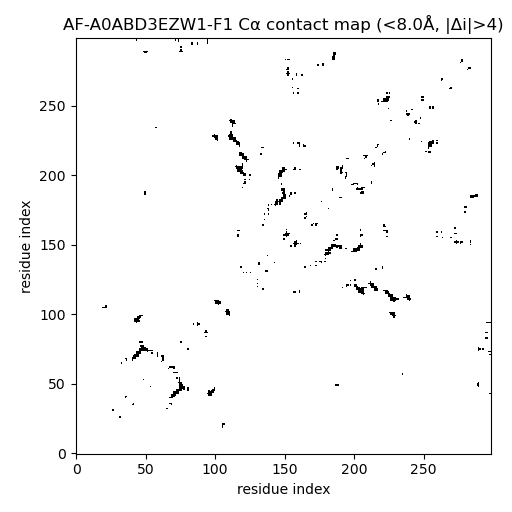1 ? -6.758 -15.420 -2.024 1.00 95.12 271 GLU A N 1
ATOM 2081 C CA . GLU A 1 271 ? -8.087 -15.289 -2.618 1.00 95.12 271 GLU A CA 1
ATOM 2082 C C . GLU A 1 271 ? -9.199 -15.613 -1.613 1.00 95.12 271 GLU A C 1
ATOM 2084 O O . GLU A 1 271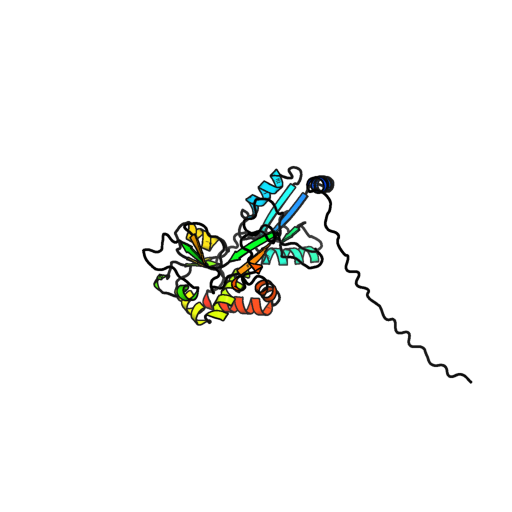 ? -10.176 -14.875 -1.507 1.00 95.12 271 GLU A O 1
ATOM 2089 N N . GLN A 1 272 ? -9.028 -16.654 -0.791 1.00 97.25 272 GLN A N 1
ATOM 2090 C CA . GLN A 1 272 ? -9.980 -16.968 0.274 1.00 97.25 272 GLN A CA 1
ATOM 2091 C C . GLN A 1 272 ? -10.172 -15.788 1.240 1.00 97.25 272 GLN A C 1
ATOM 2093 O O . GLN A 1 272 ? -11.305 -15.473 1.616 1.00 97.25 272 GLN A O 1
ATOM 2098 N N . TRP A 1 273 ? -9.087 -15.123 1.642 1.00 98.12 273 TRP A N 1
ATOM 2099 C CA . TRP A 1 273 ? -9.167 -13.947 2.508 1.00 98.12 273 TRP A CA 1
ATOM 2100 C C . TRP A 1 273 ? -9.890 -12.785 1.832 1.00 98.12 273 TRP A C 1
ATOM 2102 O O . TRP A 1 273 ? -10.767 -12.192 2.462 1.00 98.12 273 TRP A O 1
ATOM 2112 N N . LYS A 1 274 ? -9.596 -12.500 0.556 1.00 98.00 274 LYS A N 1
ATOM 2113 C CA . LYS A 1 274 ? -10.292 -11.453 -0.210 1.00 98.00 274 LYS A CA 1
ATOM 2114 C C . LYS A 1 274 ? -11.792 -11.681 -0.244 1.00 98.00 274 LYS A C 1
ATOM 2116 O O . LYS A 1 274 ? -12.555 -10.801 0.147 1.00 98.00 274 LYS A O 1
ATOM 2121 N N . GLN A 1 275 ? -12.199 -12.885 -0.643 1.00 97.88 275 GLN A N 1
ATOM 2122 C CA . GLN A 1 275 ? -13.610 -13.248 -0.731 1.00 97.88 275 GLN A CA 1
ATOM 2123 C C . GLN A 1 275 ? -14.286 -13.176 0.639 1.00 97.88 275 GLN A C 1
ATOM 2125 O O . GLN A 1 275 ? -15.418 -12.719 0.749 1.00 97.88 275 GLN A O 1
ATOM 2130 N N . THR A 1 276 ? -13.580 -13.548 1.709 1.00 98.00 276 THR A N 1
ATOM 2131 C CA . THR A 1 276 ? -14.133 -13.435 3.062 1.00 98.00 276 THR A CA 1
ATOM 2132 C C . THR A 1 276 ? -14.325 -11.974 3.472 1.00 98.00 276 THR A C 1
ATOM 2134 O O . THR A 1 276 ? -15.388 -11.635 3.982 1.00 98.00 276 THR A O 1
ATOM 2137 N N . PHE A 1 277 ? -13.360 -11.083 3.221 1.00 98.44 277 PHE A N 1
ATOM 2138 C CA . PHE A 1 277 ? -13.518 -9.655 3.531 1.00 98.44 277 PHE A CA 1
ATOM 2139 C C . PHE A 1 277 ? -14.597 -8.969 2.690 1.00 98.44 277 PHE A C 1
ATOM 2141 O O . PHE A 1 277 ? -15.321 -8.129 3.228 1.00 98.44 277 PHE A O 1
ATOM 2148 N N . ALA A 1 278 ? -14.779 -9.370 1.430 1.00 97.75 278 ALA A N 1
ATOM 2149 C CA . ALA A 1 278 ? -15.868 -8.875 0.590 1.00 97.75 278 ALA A CA 1
ATOM 2150 C C . ALA A 1 278 ? -17.254 -9.160 1.207 1.00 97.75 278 ALA A C 1
ATOM 2152 O O . ALA A 1 278 ? -18.151 -8.322 1.119 1.00 97.75 278 ALA A O 1
ATOM 2153 N N . LEU A 1 279 ? -17.425 -10.277 1.930 1.00 97.75 279 LEU A N 1
ATOM 2154 C CA . LEU A 1 279 ? -18.672 -10.571 2.656 1.00 97.75 279 LEU A CA 1
ATOM 2155 C C . LEU A 1 279 ? -18.951 -9.596 3.813 1.00 97.75 279 LEU A C 1
ATOM 2157 O O . LEU A 1 279 ? -20.110 -9.409 4.178 1.00 97.75 279 LEU A O 1
ATOM 2161 N N . TYR A 1 280 ? -17.913 -8.989 4.396 1.00 97.88 280 TYR A N 1
ATOM 2162 C CA . TYR A 1 280 ? -18.047 -8.039 5.506 1.00 97.88 280 TYR A CA 1
ATOM 2163 C C . TYR A 1 280 ? -18.140 -6.586 5.042 1.00 97.88 280 TYR A C 1
ATOM 2165 O O . TYR A 1 280 ? -18.901 -5.809 5.618 1.00 97.88 280 TYR A O 1
ATOM 2173 N N . PHE A 1 281 ? -17.351 -6.210 4.036 1.00 97.62 281 PHE A N 1
ATOM 2174 C CA . PHE A 1 281 ? -17.182 -4.815 3.619 1.00 97.62 281 PHE A CA 1
ATOM 2175 C C . PHE A 1 281 ? -17.833 -4.494 2.269 1.00 97.62 281 PHE A C 1
ATOM 2177 O O . PHE A 1 281 ? -17.855 -3.333 1.867 1.00 97.62 281 PHE A O 1
ATOM 2184 N N . GLY A 1 282 ? -18.412 -5.495 1.603 1.00 96.50 282 GLY A N 1
ATOM 2185 C CA . GLY A 1 282 ? -18.981 -5.374 0.266 1.00 96.50 282 GLY A CA 1
ATOM 2186 C C . GLY A 1 282 ? -17.922 -5.425 -0.834 1.00 96.50 282 GLY A C 1
ATOM 2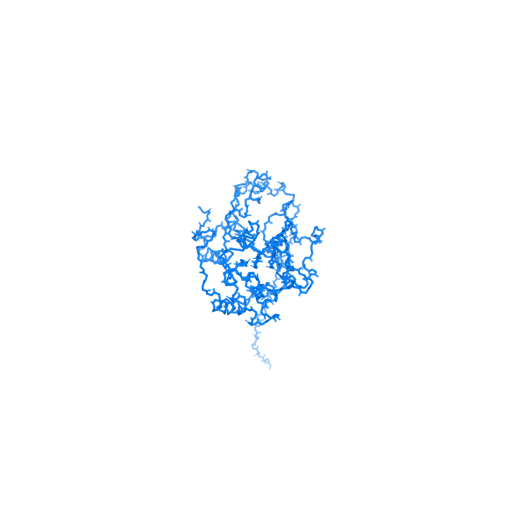187 O O . GLY A 1 282 ? -16.721 -5.466 -0.575 1.00 96.50 282 GLY A O 1
ATOM 2188 N N . GLU A 1 283 ? -18.377 -5.422 -2.084 1.00 96.44 283 GLU A N 1
ATOM 2189 C CA . GLU A 1 283 ? -17.498 -5.368 -3.256 1.00 96.44 283 GLU A CA 1
ATOM 2190 C C . GLU A 1 283 ? -16.756 -4.033 -3.346 1.00 96.44 283 GLU A C 1
ATOM 2192 O O . GLU A 1 283 ? -17.290 -2.991 -2.959 1.00 96.44 283 GLU A O 1
ATOM 2197 N N . VAL A 1 284 ? -15.550 -4.052 -3.917 1.00 95.94 284 VAL A N 1
ATOM 2198 C CA . VAL A 1 284 ? -14.752 -2.837 -4.127 1.00 95.94 284 VAL A CA 1
ATOM 2199 C C . VAL A 1 284 ? -15.512 -1.861 -5.029 1.00 95.94 284 VAL A C 1
ATOM 2201 O O . VAL A 1 284 ? -15.914 -2.213 -6.137 1.00 95.94 284 VAL A O 1
ATOM 2204 N N . GLN A 1 285 ? -15.684 -0.623 -4.565 1.00 95.00 285 GLN A N 1
ATOM 2205 C CA . GLN A 1 285 ? -16.358 0.447 -5.306 1.00 95.00 285 GLN A CA 1
ATOM 2206 C C . GLN A 1 285 ? -15.359 1.488 -5.829 1.00 95.00 285 GLN A C 1
ATOM 2208 O O . GLN A 1 285 ? -14.299 1.687 -5.238 1.00 95.00 285 GLN A O 1
ATOM 2213 N N . GLY A 1 286 ? -15.735 2.191 -6.901 1.00 90.62 286 GLY A N 1
ATOM 2214 C CA . GLY A 1 286 ? -14.922 3.232 -7.537 1.00 90.62 286 GLY A CA 1
ATOM 2215 C C . GLY A 1 286 ? -14.052 2.717 -8.687 1.00 90.62 286 GLY A C 1
ATOM 2216 O O . GLY A 1 286 ? -13.807 1.515 -8.811 1.00 90.62 286 GLY A O 1
ATOM 2217 N N . GLU A 1 287 ? -13.606 3.645 -9.530 1.00 90.00 287 GLU A N 1
ATOM 2218 C CA . GLU A 1 287 ? -12.679 3.376 -10.634 1.00 90.00 287 GLU A CA 1
ATOM 2219 C C . GLU A 1 287 ? -11.242 3.201 -10.109 1.00 90.00 287 GLU A C 1
ATOM 2221 O O . GLU A 1 287 ? -10.894 3.805 -9.092 1.00 90.00 287 GLU A O 1
ATOM 2226 N N . PRO A 1 288 ? -10.391 2.399 -10.775 1.00 87.31 288 PRO A N 1
ATOM 2227 C CA . PRO A 1 288 ? -8.971 2.320 -10.439 1.00 87.31 288 PRO A CA 1
ATOM 2228 C C . PRO A 1 288 ? -8.306 3.685 -10.655 1.00 87.31 288 PRO A C 1
ATOM 2230 O O . PRO A 1 288 ? -8.423 4.271 -11.734 1.00 87.31 288 PRO A O 1
ATOM 2233 N N . SER A 1 289 ? -7.595 4.196 -9.652 1.00 86.38 289 SER A N 1
ATOM 2234 C CA . SER A 1 289 ? -6.998 5.535 -9.726 1.00 86.38 289 SER A CA 1
ATOM 2235 C C . SER A 1 289 ? -5.785 5.689 -10.653 1.00 86.38 289 SER A C 1
ATOM 2237 O O . SER A 1 289 ? -5.618 6.800 -11.170 1.00 86.38 289 SER A O 1
ATOM 2239 N N . PRO A 1 290 ? -5.014 4.633 -11.008 1.00 84.12 290 PRO A N 1
ATOM 2240 C CA . PRO A 1 290 ? -4.094 4.721 -12.141 1.00 84.12 290 PRO A CA 1
ATOM 2241 C C . PRO A 1 290 ? -4.815 4.915 -13.486 1.00 84.12 290 PRO A C 1
ATOM 2243 O O . PRO A 1 290 ? -4.192 5.257 -14.490 1.00 84.12 290 PRO A O 1
ATOM 2246 N N . GLY A 1 291 ? -6.133 4.688 -13.526 1.00 89.19 291 GLY A N 1
ATOM 2247 C CA . GLY A 1 291 ? -6.916 4.545 -14.745 1.00 89.19 291 GLY A CA 1
ATOM 2248 C C . GLY A 1 291 ? -6.825 3.134 -15.333 1.00 89.19 291 GLY A C 1
ATOM 2249 O O . GLY A 1 291 ? -6.362 2.189 -14.698 1.00 89.19 291 GLY A O 1
ATOM 2250 N N . VAL A 1 292 ? -7.293 2.976 -16.573 1.00 91.50 292 VAL A N 1
ATOM 2251 C CA . VAL A 1 292 ? -7.218 1.709 -17.319 1.00 91.50 292 VAL A CA 1
ATOM 2252 C C . VAL A 1 292 ? -6.148 1.840 -18.398 1.00 91.50 292 VAL A C 1
ATOM 2254 O O . VAL A 1 292 ? -6.406 2.367 -19.478 1.00 91.50 292 VAL A O 1
ATOM 2257 N N . LEU A 1 293 ? -4.938 1.362 -18.102 1.00 91.25 293 LEU A N 1
ATOM 2258 C CA . LEU A 1 293 ? -3.765 1.559 -18.967 1.00 91.25 293 LEU A CA 1
ATOM 2259 C C . LEU A 1 293 ? -3.686 0.598 -20.167 1.00 91.25 293 LEU A C 1
ATOM 2261 O O . LEU A 1 293 ? -2.884 0.799 -21.077 1.00 91.25 293 LEU A O 1
ATOM 2265 N N . GLY A 1 294 ? -4.503 -0.459 -20.186 1.00 90.44 294 GLY A N 1
ATOM 2266 C CA . GLY A 1 294 ? -4.471 -1.475 -21.240 1.00 90.44 294 GLY A CA 1
ATOM 2267 C C . GLY A 1 294 ? -3.222 -2.367 -21.191 1.00 90.44 294 GLY A C 1
ATOM 2268 O O . GLY A 1 294 ? -2.609 -2.539 -20.134 1.00 90.44 294 GLY A O 1
ATOM 2269 N N . LEU A 1 295 ? -2.880 -2.984 -22.329 1.00 90.94 295 LEU A N 1
ATOM 2270 C CA . LEU A 1 295 ? -1.850 -4.032 -22.415 1.00 90.94 295 LEU A CA 1
ATOM 2271 C C . LEU A 1 295 ? -0.429 -3.511 -22.673 1.00 90.94 295 LEU A C 1
ATOM 2273 O O . LEU A 1 295 ? 0.520 -4.161 -22.244 1.00 90.94 295 LEU A O 1
ATOM 2277 N N . HIS A 1 296 ? -0.265 -2.365 -23.342 1.00 90.50 296 HIS A N 1
ATOM 2278 C CA . HIS A 1 296 ? 1.050 -1.851 -23.766 1.00 90.50 296 HIS A CA 1
ATOM 2279 C C . HIS A 1 296 ? 1.219 -0.340 -23.504 1.00 90.50 296 HIS A C 1
ATOM 2281 O O . HIS A 1 296 ? 1.431 0.426 -24.443 1.00 90.50 296 HIS A O 1
ATOM 2287 N N . PRO A 1 297 ? 1.089 0.138 -22.253 1.00 87.62 297 PRO A N 1
ATOM 2288 C CA . PRO A 1 297 ? 1.367 1.535 -21.941 1.00 87.62 297 PRO A CA 1
ATOM 2289 C C . PRO A 1 297 ? 2.863 1.844 -22.115 1.00 87.62 297 PRO A C 1
ATOM 2291 O O . PRO A 1 297 ? 3.712 1.051 -21.702 1.00 87.62 297 PRO A O 1
ATOM 2294 N N . GLY A 1 298 ? 3.176 3.002 -22.700 1.00 79.50 298 GLY A N 1
ATOM 2295 C CA . GLY A 1 298 ? 4.556 3.454 -22.930 1.00 79.50 298 GLY A CA 1
ATOM 2296 C C . GLY A 1 298 ? 5.184 3.036 -24.262 1.00 79.50 298 GLY A C 1
ATOM 2297 O O . GLY A 1 298 ? 6.341 3.378 -24.486 1.00 79.50 298 GLY A O 1
ATOM 2298 N N . GLN A 1 299 ? 4.447 2.322 -25.124 1.00 73.50 299 GLN A N 1
ATOM 2299 C CA . GLN A 1 299 ? 4.807 2.136 -26.539 1.00 73.50 299 GLN A CA 1
ATOM 2300 C C . GLN A 1 299 ? 4.478 3.364 -27.390 1.00 73.50 299 GLN A C 1
ATOM 2302 O O . GLN A 1 299 ? 3.463 4.039 -27.095 1.00 73.50 299 GLN A O 1
#

Sequence (299 aa):
MQIFAPLLLVCTIFSSGVVAKYEEETKTIDELYADAVAEGGNLVLYHGGDTPAQQTGLHDAFTQRFPQINFTAIVDYSKYHDVRIDNQLATDTLVPDVVASLKEVDGAWLAYSIFTFGYLYNSTGLDGAAPPATPANLTDPKWAGKIASTYPHDDDAALFLYTRYVEKYGWDWVSGLAQQNVSFNRDSNVASELVNSGEKLIGVGTGGGGAPIVFVGGNGTEYLSWGQRETQTTLVFNSVRTDINANKPWDVPEANMAAFPAFMEDRAKVEQWKQTFALYFGEVQGEPSPGVLGLHPGQ